Protein AF-A0A023DZY0-F1 (afdb_monomer_lite)

Foldseek 3Di:
DVCCAPPLLCVVVVVVVVCVVVPPCPPPDDDCVVPDPVRLLVLQLVVCVLQVVQDDADLEAEPEWEAAFAAQFPCRLLLHQVLVVSHICQRVLNNNQVSNLDPVSQVVVVVVVRHDDPSHHYWYWYQHPLQRDIGTDDDDDHDPVVVVVVVVVNVVSVVVSLVVLLLQCVLLVPPDPSVCSNVVSSSLSRRNPRPPSDLRLFLAAEEEAEACVVPVVDDPVSNYHYRHHDCVSVLPCVSVVVCCVRVVVSSQVSLVLLQVCQVDVQVANQEAPVQWDQPPVQFTDGHPDDPTYDGHYPSSQASDPPGGRHDNDGYHYHYDHDPPRDPPPPDPDD

Secondary structure (DSSP, 8-state):
-HHHHH-HHHHHHHHHHHHHHHS--------STTS-HHHHHHHHHHHHHHTT-SSS--SEEEEEEEE---SS-TTGGGTSBGGGTTB-THHHHHHHHHHHH-HHHHHHHHHTT----TT-EEEEEEEETTTTEEEEE--S---HHHHHHHHHHHHHHHHHHHHHHHHHHHHTT----GGGHHHHHHHHHH-TT-S-S--TTTT--EEEES-HHHHTT---TT-EEEE---GGG-TTSHHHHHHHHTHHHHHHHHHHHHHHHHH-HHHHS---GGGEEEETTTEEEETTS---B-S--HHHHEEETTEESS-----EEEE---TTS-TT------

pLDDT: mean 88.92, std 11.2, range [31.27, 98.38]

Structure (mmCIF, N/CA/C/O backbone):
data_AF-A0A023DZY0-F1
#
_entry.id   AF-A0A023DZY0-F1
#
loop_
_atom_site.group_PDB
_atom_site.id
_atom_site.type_symbol
_atom_site.label_atom_id
_atom_site.label_alt_id
_atom_site.label_comp_id
_atom_site.label_asym_id
_atom_site.label_entity_id
_atom_site.label_seq_id
_atom_site.pdbx_PDB_ins_code
_atom_site.Cartn_x
_atom_site.Cartn_y
_atom_site.Cartn_z
_atom_site.occupancy
_atom_site.B_iso_or_equiv
_atom_site.auth_seq_id
_atom_site.auth_comp_id
_atom_site.auth_asym_id
_atom_site.auth_atom_id
_atom_site.pdbx_PDB_model_num
ATOM 1 N N . MET A 1 1 ? 19.970 21.810 -13.786 1.00 71.12 1 MET A N 1
ATOM 2 C CA . MET A 1 1 ? 20.096 20.347 -14.004 1.00 71.12 1 MET A CA 1
ATOM 3 C C . MET A 1 1 ? 21.305 19.734 -13.300 1.00 71.12 1 MET A C 1
ATOM 5 O O . MET A 1 1 ? 21.133 18.682 -12.707 1.00 71.12 1 MET A O 1
ATOM 9 N N . LEU A 1 2 ? 22.477 20.386 -13.281 1.00 85.56 2 LEU A N 1
ATOM 10 C CA . LEU A 1 2 ? 23.716 19.836 -12.697 1.00 85.56 2 LEU A CA 1
ATOM 11 C C . LEU A 1 2 ? 23.551 19.252 -11.275 1.00 85.56 2 LEU A C 1
ATOM 13 O O . LEU A 1 2 ? 23.923 18.107 -11.035 1.00 85.56 2 LEU A O 1
ATOM 17 N N . VAL A 1 3 ? 22.901 19.982 -10.358 1.00 87.06 3 VAL A N 1
ATOM 18 C CA . VAL A 1 3 ? 22.662 19.509 -8.977 1.00 87.06 3 VAL A CA 1
ATOM 19 C C . VAL A 1 3 ? 21.741 18.280 -8.929 1.00 87.06 3 VAL A C 1
ATOM 21 O O . VAL A 1 3 ? 22.014 17.361 -8.165 1.00 87.06 3 VAL A O 1
ATOM 24 N N . ARG A 1 4 ? 20.700 18.209 -9.780 1.00 86.69 4 ARG A N 1
ATOM 25 C CA . ARG A 1 4 ? 19.797 17.038 -9.869 1.00 86.69 4 ARG A CA 1
ATOM 26 C C . ARG A 1 4 ? 20.521 15.782 -10.360 1.00 86.69 4 ARG A C 1
ATOM 28 O O . ARG A 1 4 ? 20.110 14.687 -10.007 1.00 86.69 4 ARG A O 1
ATOM 35 N N . THR A 1 5 ? 21.588 15.933 -11.140 1.00 87.81 5 THR A N 1
ATOM 36 C CA . THR A 1 5 ? 22.389 14.806 -11.641 1.00 87.81 5 THR A CA 1
ATOM 37 C C . THR A 1 5 ? 23.461 14.370 -10.640 1.00 87.81 5 THR A C 1
ATOM 39 O O . THR A 1 5 ? 23.618 13.180 -10.382 1.00 87.81 5 THR A O 1
ATOM 42 N N . VAL A 1 6 ? 24.195 15.317 -10.047 1.00 89.38 6 VAL A N 1
ATOM 43 C CA . VAL A 1 6 ? 25.318 15.004 -9.142 1.00 89.38 6 VAL A CA 1
ATOM 44 C C . VAL A 1 6 ? 24.829 14.613 -7.743 1.00 89.38 6 VAL A C 1
ATOM 46 O O . VAL A 1 6 ? 25.370 13.690 -7.135 1.00 89.38 6 VAL A O 1
ATOM 49 N N . SER A 1 7 ? 23.785 15.280 -7.242 1.00 91.62 7 SER A N 1
ATOM 50 C CA . SER A 1 7 ? 23.221 15.054 -5.907 1.00 91.62 7 SER A CA 1
ATOM 51 C C . SER A 1 7 ? 21.681 15.072 -5.937 1.00 91.62 7 SER A C 1
ATOM 53 O O . SER A 1 7 ? 21.050 15.997 -5.415 1.00 91.62 7 SER A O 1
ATOM 55 N N . PRO A 1 8 ? 21.045 14.053 -6.552 1.00 92.12 8 PRO A N 1
ATOM 56 C CA . PRO A 1 8 ? 19.593 14.007 -6.755 1.00 92.12 8 PRO A CA 1
ATOM 57 C C . PRO A 1 8 ? 18.793 14.115 -5.452 1.00 92.12 8 PRO A C 1
ATOM 59 O O . PRO A 1 8 ? 17.843 14.888 -5.370 1.00 92.12 8 PRO A O 1
ATOM 62 N N . VAL A 1 9 ? 19.215 13.404 -4.401 1.00 92.50 9 VAL A N 1
ATOM 63 C CA . VAL A 1 9 ? 18.534 13.419 -3.093 1.00 92.50 9 VAL A CA 1
ATOM 64 C C . VAL A 1 9 ? 18.554 14.814 -2.473 1.00 92.50 9 VAL A C 1
ATOM 66 O O . VAL A 1 9 ? 17.534 15.276 -1.963 1.00 92.50 9 VAL A O 1
ATOM 69 N N . PHE A 1 10 ? 19.702 15.497 -2.522 1.00 93.19 10 PHE A N 1
ATOM 70 C CA . PHE A 1 10 ? 19.811 16.868 -2.029 1.00 93.19 10 PHE A CA 1
ATOM 71 C C . PHE A 1 10 ? 18.928 17.808 -2.847 1.00 93.19 10 PHE A C 1
ATOM 73 O O . PHE A 1 10 ? 18.185 18.588 -2.262 1.00 93.19 10 PHE A O 1
ATOM 80 N N . ALA A 1 11 ? 18.966 17.696 -4.179 1.00 91.94 11 ALA A N 1
ATOM 81 C CA . ALA A 1 11 ? 18.159 18.527 -5.060 1.00 91.94 11 ALA A CA 1
ATOM 82 C C . ALA A 1 11 ? 16.665 18.403 -4.731 1.00 91.94 11 ALA A C 1
ATOM 84 O O . ALA A 1 11 ? 16.020 19.418 -4.492 1.00 91.94 11 ALA A O 1
ATOM 85 N N . VAL A 1 12 ? 16.135 17.177 -4.649 1.00 89.62 12 VAL A N 1
ATOM 86 C CA . VAL A 1 12 ? 14.720 16.928 -4.322 1.00 89.62 12 VAL A CA 1
ATOM 87 C C . VAL A 1 12 ? 14.362 17.494 -2.949 1.00 89.62 12 VAL A C 1
ATOM 89 O O . VAL A 1 12 ? 13.375 18.213 -2.821 1.00 89.62 12 VAL A O 1
ATOM 92 N N . ARG A 1 13 ? 15.183 17.246 -1.919 1.00 90.81 13 ARG A N 1
ATOM 93 C CA . ARG A 1 13 ? 14.940 17.787 -0.570 1.00 90.81 13 ARG A CA 1
ATOM 94 C C . ARG A 1 13 ? 14.950 19.313 -0.541 1.00 90.81 13 ARG A C 1
ATOM 96 O O . ARG A 1 13 ? 14.083 19.911 0.085 1.00 90.81 13 ARG A O 1
ATOM 103 N N . PHE A 1 14 ? 15.911 19.931 -1.219 1.00 91.62 14 PHE A N 1
ATOM 104 C CA . PHE A 1 14 ? 16.042 21.381 -1.290 1.00 91.62 14 PHE A CA 1
ATOM 105 C C . PHE A 1 14 ? 14.866 22.018 -2.038 1.00 91.62 14 PHE A C 1
ATOM 107 O O . PHE A 1 14 ? 14.283 22.982 -1.549 1.00 91.62 14 PHE A O 1
ATOM 114 N N . PHE A 1 15 ? 14.465 2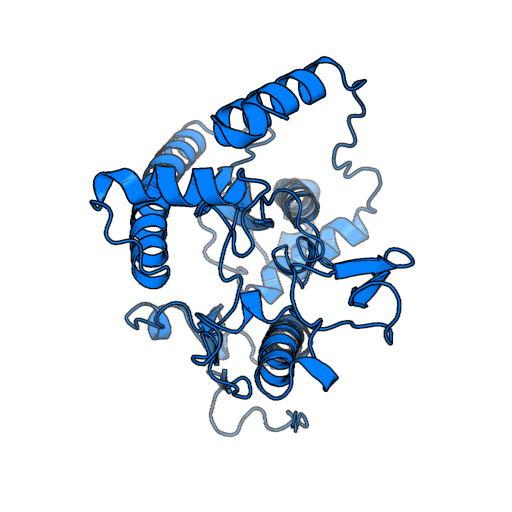1.453 -3.180 1.00 88.12 15 PHE A N 1
ATOM 115 C CA . PHE A 1 15 ? 13.294 21.926 -3.916 1.00 88.12 15 PHE A CA 1
ATOM 116 C C . PHE A 1 15 ? 12.005 21.750 -3.114 1.00 88.12 15 PHE A C 1
ATOM 118 O O . PHE A 1 15 ? 11.226 22.694 -3.051 1.00 88.12 15 PHE A O 1
ATOM 125 N N . ASN A 1 16 ? 11.799 20.609 -2.452 1.00 86.56 16 ASN A N 1
ATOM 126 C CA . ASN A 1 16 ? 10.627 20.400 -1.598 1.00 86.56 16 ASN A CA 1
ATOM 127 C C . ASN A 1 16 ? 10.587 21.402 -0.442 1.00 86.56 16 ASN A C 1
ATOM 129 O O . ASN A 1 16 ? 9.547 22.002 -0.206 1.00 86.56 16 ASN A O 1
ATOM 133 N N . TYR A 1 17 ? 11.725 21.656 0.209 1.00 88.75 17 TYR A N 1
ATOM 134 C CA . TYR A 1 17 ? 11.834 22.684 1.244 1.00 88.75 17 TYR A CA 1
ATOM 135 C C . TYR A 1 17 ? 11.461 24.080 0.720 1.00 88.75 17 TYR A C 1
ATOM 137 O O . TYR A 1 17 ? 10.702 24.805 1.362 1.00 88.75 17 TYR A O 1
ATOM 145 N N . LEU A 1 18 ? 11.970 24.464 -0.456 1.00 90.00 18 LEU A N 1
ATOM 146 C CA . LEU A 1 18 ? 11.629 25.744 -1.078 1.00 90.00 18 LEU A CA 1
ATOM 147 C C . LEU A 1 18 ? 10.148 25.817 -1.450 1.00 90.00 18 LEU A C 1
ATOM 149 O O . LEU A 1 18 ? 9.511 26.829 -1.180 1.00 90.00 18 LEU A O 1
ATOM 153 N N . ILE A 1 19 ? 9.592 24.755 -2.036 1.00 85.31 19 ILE A N 1
ATOM 154 C CA . ILE A 1 19 ? 8.170 24.678 -2.380 1.00 85.31 19 ILE A CA 1
ATOM 155 C C . ILE A 1 19 ? 7.325 24.819 -1.117 1.00 85.31 19 ILE A C 1
ATOM 157 O O . ILE A 1 19 ? 6.418 25.636 -1.110 1.00 85.31 19 ILE A O 1
ATOM 161 N N . GLU A 1 20 ? 7.630 24.099 -0.039 1.00 83.69 20 GLU A N 1
ATOM 162 C CA . GLU A 1 20 ? 6.900 24.212 1.230 1.00 83.69 20 GLU A CA 1
ATOM 163 C C . GLU A 1 20 ? 6.954 25.629 1.820 1.00 83.69 20 GLU A C 1
ATOM 165 O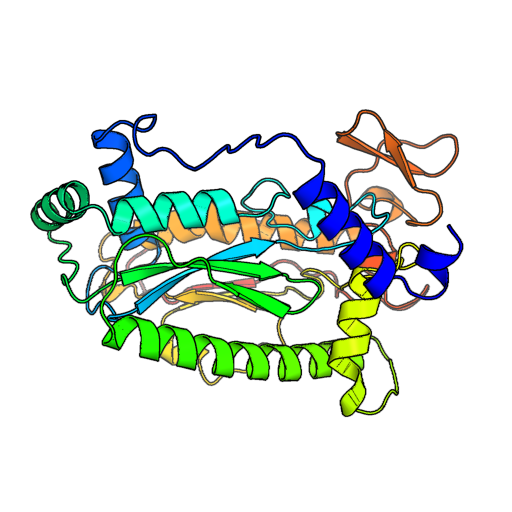 O . GLU A 1 20 ? 5.975 26.077 2.409 1.00 83.69 20 GLU A O 1
ATOM 170 N N . LYS A 1 21 ? 8.064 26.356 1.637 1.00 85.19 21 LYS A N 1
ATOM 171 C CA . LYS A 1 21 ? 8.211 27.740 2.113 1.00 85.19 21 LYS A CA 1
ATOM 172 C C . LYS A 1 21 ? 7.555 28.796 1.225 1.00 85.19 21 LYS A C 1
ATOM 174 O O . LYS A 1 21 ? 7.100 29.810 1.742 1.00 85.19 21 LYS A O 1
ATOM 179 N N . ILE A 1 22 ? 7.589 28.607 -0.093 1.00 88.44 22 ILE A N 1
ATOM 180 C CA . ILE A 1 22 ? 7.145 29.603 -1.081 1.00 88.44 22 ILE A CA 1
ATOM 181 C C . ILE A 1 22 ? 5.676 29.401 -1.443 1.00 88.44 22 ILE A C 1
ATOM 183 O O . ILE A 1 22 ? 4.976 30.371 -1.736 1.00 88.44 22 ILE A O 1
ATOM 187 N N . ARG A 1 23 ? 5.206 28.147 -1.469 1.00 78.69 23 ARG A N 1
ATOM 188 C CA . ARG A 1 23 ? 3.833 27.825 -1.850 1.00 78.69 23 ARG A CA 1
ATOM 189 C C . ARG A 1 23 ? 2.894 28.582 -0.907 1.00 78.69 23 ARG A C 1
ATOM 191 O O . ARG A 1 23 ? 3.038 28.443 0.309 1.00 78.69 23 ARG A O 1
ATOM 198 N N . PRO A 1 24 ? 1.940 29.372 -1.438 1.00 72.69 24 PRO A N 1
ATOM 199 C CA . PRO A 1 24 ? 0.931 29.993 -0.596 1.00 72.69 24 PRO A CA 1
ATOM 200 C C . PRO A 1 24 ? 0.259 28.893 0.217 1.00 72.69 24 PRO A C 1
ATOM 202 O O . PRO A 1 24 ? 0.105 27.776 -0.281 1.00 72.69 24 PRO A O 1
ATOM 205 N N . CYS A 1 25 ? -0.096 29.198 1.463 1.00 58.91 25 CYS A N 1
ATOM 206 C CA . CYS A 1 25 ? -0.664 28.237 2.399 1.00 58.91 25 CYS A CA 1
ATOM 207 C C . CYS A 1 25 ? -2.036 27.757 1.883 1.00 58.91 25 CYS A C 1
ATOM 209 O O . CYS A 1 25 ? -3.085 28.230 2.304 1.00 58.91 25 CYS A O 1
ATOM 211 N N . SER A 1 26 ? -2.049 26.849 0.906 1.00 54.28 26 SER A N 1
ATOM 212 C CA . SER A 1 26 ? -3.241 26.169 0.423 1.00 54.28 26 SER A CA 1
ATOM 213 C C . SER A 1 26 ? -3.458 24.997 1.360 1.00 54.28 26 SER A C 1
ATOM 215 O O . SER A 1 26 ? -3.049 23.867 1.082 1.00 54.28 26 SER A O 1
ATOM 217 N N . VAL A 1 27 ? -4.012 25.295 2.526 1.00 54.56 27 VAL A N 1
ATOM 218 C CA . VAL A 1 27 ? -4.252 24.302 3.562 1.00 54.56 27 VAL A CA 1
ATOM 219 C C . VAL A 1 27 ? -5.581 23.618 3.298 1.00 54.56 27 VAL A C 1
ATOM 221 O O . VAL A 1 27 ? -6.589 23.849 3.955 1.00 54.56 27 VAL A O 1
ATOM 224 N N . LEU A 1 28 ? -5.576 22.774 2.266 1.00 60.03 28 LEU A N 1
ATOM 225 C CA . LEU A 1 28 ? -6.594 21.749 2.103 1.00 60.03 28 LEU A CA 1
ATOM 226 C C . LEU A 1 28 ? -6.349 20.708 3.193 1.00 60.03 28 LEU A C 1
ATOM 228 O O . LEU A 1 28 ? -5.578 19.762 3.023 1.00 60.03 28 LEU A O 1
ATOM 232 N N . PHE A 1 29 ? -6.958 20.938 4.349 1.00 65.69 29 PHE A N 1
ATOM 233 C CA . PHE A 1 29 ? -7.044 19.936 5.393 1.00 65.69 29 PHE A CA 1
ATOM 234 C C . PHE A 1 29 ? -8.303 19.101 5.198 1.00 65.69 29 PHE A C 1
ATOM 236 O O . PHE A 1 29 ? -9.327 19.632 4.762 1.00 65.69 29 PHE A O 1
ATOM 243 N N . PRO A 1 30 ? -8.267 17.814 5.565 1.00 68.12 30 PRO A N 1
ATOM 244 C CA . PRO A 1 30 ? -9.485 17.040 5.675 1.00 68.12 30 PRO A CA 1
ATOM 245 C C . PRO A 1 30 ? -10.421 17.676 6.716 1.00 68.12 30 PRO A C 1
ATOM 247 O O . PRO A 1 30 ? -10.159 17.637 7.926 1.00 68.12 30 PRO A O 1
ATOM 250 N N . SER A 1 31 ? -11.507 18.288 6.243 1.00 80.19 31 SER A N 1
ATOM 251 C CA . SER A 1 31 ? -12.592 18.740 7.107 1.00 80.19 31 SER A CA 1
ATOM 252 C C . SER A 1 31 ? -13.624 17.631 7.239 1.00 80.19 31 SER A C 1
ATOM 254 O O . SER A 1 31 ? -14.015 17.020 6.246 1.00 80.19 31 SER A O 1
ATOM 256 N N . LEU A 1 32 ? -14.050 17.368 8.472 1.00 85.00 32 LEU A N 1
ATOM 257 C CA . LEU A 1 32 ? -15.199 16.497 8.699 1.00 85.00 32 LEU A CA 1
ATOM 258 C C . LEU A 1 32 ? -16.509 17.237 8.430 1.00 85.00 32 LEU A C 1
ATOM 260 O O . LEU A 1 32 ? -17.494 16.591 8.108 1.00 85.00 32 LEU A O 1
ATOM 264 N N . ASP A 1 33 ? -16.513 18.571 8.485 1.00 84.12 33 ASP A N 1
ATOM 265 C CA . ASP A 1 33 ? -17.726 19.386 8.341 1.00 84.12 33 ASP A CA 1
ATOM 266 C C . ASP A 1 33 ? -18.352 19.267 6.945 1.00 84.12 33 ASP A C 1
ATOM 268 O O . ASP A 1 33 ? -19.538 19.527 6.765 1.00 84.12 33 ASP A O 1
ATOM 272 N N . THR A 1 34 ? -17.564 18.858 5.946 1.00 87.50 34 THR A N 1
ATOM 273 C CA . THR A 1 34 ? -18.044 18.612 4.579 1.00 87.50 34 THR A CA 1
ATOM 274 C C . THR A 1 34 ? -18.560 17.188 4.367 1.00 87.50 34 THR A C 1
ATOM 276 O O . THR A 1 34 ? -18.964 16.856 3.256 1.00 87.50 34 THR A O 1
ATOM 279 N N . ILE A 1 35 ? -18.509 16.328 5.388 1.00 92.88 35 ILE A N 1
ATOM 280 C CA . ILE A 1 35 ? -19.003 14.949 5.355 1.00 92.88 35 ILE A CA 1
ATOM 281 C C . ILE A 1 35 ? -20.174 14.866 6.334 1.00 92.88 35 ILE A C 1
ATOM 283 O O . ILE A 1 35 ? -20.013 15.183 7.513 1.00 92.88 35 ILE A O 1
ATOM 287 N N . SER A 1 36 ? -21.347 14.435 5.864 1.00 95.69 36 SER A N 1
ATOM 288 C CA . SER A 1 36 ? -22.524 14.301 6.730 1.00 95.69 36 SER A CA 1
ATOM 289 C C . SER A 1 36 ? -22.236 13.363 7.908 1.00 95.69 36 SER A C 1
ATOM 291 O O . SER A 1 36 ? -21.388 12.471 7.825 1.00 95.69 36 SER A O 1
ATOM 293 N N . PHE A 1 37 ? -22.927 13.554 9.033 1.00 95.88 37 PHE A N 1
ATOM 294 C CA . PHE A 1 37 ? -22.731 12.681 10.191 1.00 95.88 37 PHE A CA 1
ATOM 295 C C . PHE A 1 37 ? -23.111 11.228 9.867 1.00 95.88 37 PHE A C 1
ATOM 297 O O . PHE A 1 37 ? -22.436 10.303 10.322 1.00 95.88 37 PHE A O 1
ATOM 304 N N . GLU A 1 38 ? -24.147 11.029 9.047 1.00 95.94 38 GLU A N 1
ATOM 305 C CA . GLU A 1 38 ? -24.544 9.720 8.536 1.00 95.94 38 GLU A CA 1
ATOM 306 C C . GLU A 1 38 ? -23.412 9.057 7.740 1.00 95.94 38 GLU A C 1
ATOM 308 O O . GLU A 1 38 ? -23.060 7.911 8.026 1.00 95.94 38 GLU A O 1
ATOM 313 N N . ASP A 1 39 ? -22.781 9.785 6.812 1.00 96.56 39 ASP A N 1
ATOM 314 C CA . ASP A 1 39 ? -21.668 9.265 6.011 1.00 96.56 39 ASP A CA 1
ATOM 315 C C . ASP A 1 39 ? -20.442 8.956 6.875 1.00 96.56 39 ASP A C 1
ATOM 317 O O . ASP A 1 39 ? -19.794 7.927 6.689 1.00 96.56 39 ASP A O 1
ATOM 321 N N . GLN A 1 40 ? -20.129 9.805 7.861 1.00 96.94 40 GLN A N 1
ATOM 322 C CA . GLN A 1 40 ? -19.037 9.543 8.804 1.00 96.94 40 GLN A CA 1
ATOM 323 C C . GLN A 1 40 ? -19.257 8.225 9.559 1.00 96.94 40 GLN A C 1
ATOM 325 O O . GLN A 1 40 ? -18.340 7.403 9.649 1.00 96.94 40 GLN A O 1
ATOM 330 N N . CYS A 1 41 ? -20.473 7.996 10.066 1.00 96.44 41 CYS A N 1
ATOM 331 C CA . CYS A 1 41 ? -20.831 6.754 10.751 1.00 96.44 41 CYS A CA 1
ATOM 332 C C . CYS A 1 41 ? -20.758 5.550 9.806 1.00 96.44 41 CYS A C 1
ATOM 334 O O . CYS A 1 41 ? -20.169 4.527 10.161 1.00 96.44 41 CYS A O 1
ATOM 336 N N . TYR A 1 42 ? -21.286 5.693 8.588 1.00 95.06 42 TYR A N 1
ATOM 337 C CA . TYR A 1 42 ? -21.243 4.655 7.564 1.00 95.06 42 TYR A CA 1
ATOM 338 C C . TYR A 1 42 ? -19.804 4.260 7.204 1.00 95.06 42 TYR A C 1
ATOM 340 O O . TYR A 1 42 ? -19.465 3.076 7.228 1.00 95.06 42 TYR A O 1
ATOM 348 N N . TYR A 1 43 ? -18.923 5.230 6.934 1.00 94.94 43 TYR A N 1
ATOM 349 C CA . TYR A 1 43 ? -17.520 4.959 6.611 1.00 94.94 43 TYR A CA 1
ATOM 350 C C . TYR A 1 43 ? -16.783 4.278 7.765 1.00 94.94 43 TYR A C 1
ATOM 352 O O . TYR A 1 43 ? -16.028 3.331 7.529 1.00 94.94 43 TYR A O 1
ATOM 360 N N . ALA A 1 44 ? -17.023 4.720 9.003 1.00 95.81 44 ALA A N 1
ATOM 361 C CA . ALA A 1 44 ? -16.427 4.133 10.199 1.00 95.81 44 ALA A CA 1
ATOM 362 C C . ALA A 1 44 ? -16.859 2.673 10.407 1.00 95.81 44 ALA A C 1
ATOM 364 O O . ALA A 1 44 ? -16.027 1.800 10.660 1.00 95.81 44 ALA A O 1
ATOM 365 N N . GLU A 1 45 ? -18.154 2.391 10.264 1.00 92.56 45 GLU A N 1
ATOM 366 C CA . GLU A 1 45 ? -18.692 1.040 10.404 1.00 92.56 45 GLU A CA 1
ATOM 367 C C . GLU A 1 45 ? -18.201 0.125 9.276 1.00 92.56 45 GLU A C 1
ATOM 369 O O . GLU A 1 45 ? -17.747 -0.995 9.534 1.00 92.56 45 GLU A O 1
ATOM 374 N N . SER A 1 46 ? -18.231 0.620 8.035 1.00 88.69 46 SER A N 1
ATOM 375 C CA . SER A 1 46 ? -17.807 -0.118 6.846 1.00 88.69 46 SER A CA 1
ATOM 376 C C . SER A 1 46 ? -16.348 -0.551 6.950 1.00 88.69 46 SER A C 1
ATOM 378 O O . SER A 1 46 ? -16.048 -1.729 6.741 1.00 88.69 46 SER A O 1
ATOM 380 N N . ILE A 1 47 ? -15.428 0.355 7.313 1.00 90.19 47 ILE A N 1
ATOM 381 C CA . ILE A 1 47 ? -14.007 -0.001 7.402 1.00 90.19 47 ILE A CA 1
ATOM 382 C C . ILE A 1 47 ? -13.750 -1.018 8.515 1.00 90.19 47 ILE A C 1
ATOM 384 O O . ILE A 1 47 ? -13.073 -2.013 8.264 1.00 90.19 47 ILE A O 1
ATOM 388 N N . ILE A 1 48 ? -14.334 -0.828 9.706 1.00 91.38 48 ILE A N 1
ATOM 389 C CA . ILE A 1 48 ? -14.165 -1.733 10.853 1.00 91.38 48 ILE A CA 1
ATOM 390 C C . ILE A 1 48 ? -14.640 -3.147 10.520 1.00 91.38 48 ILE A C 1
ATOM 392 O O . ILE A 1 48 ? -13.949 -4.121 10.836 1.00 91.38 48 ILE A O 1
ATOM 396 N N . LYS A 1 49 ? -15.807 -3.265 9.876 1.00 84.25 49 LYS A N 1
ATOM 397 C CA . LYS A 1 49 ? -16.360 -4.557 9.458 1.00 84.25 49 LYS A CA 1
ATOM 398 C C . LYS A 1 49 ? -15.506 -5.210 8.376 1.00 84.25 49 LYS A C 1
ATOM 400 O O . LYS A 1 49 ? -15.157 -6.378 8.519 1.00 84.25 49 LYS A O 1
ATOM 405 N N . THR A 1 50 ? -15.106 -4.448 7.357 1.00 80.69 50 THR A N 1
ATOM 406 C CA . THR A 1 50 ? -14.314 -4.957 6.223 1.00 80.69 50 THR A CA 1
ATOM 407 C C . THR A 1 50 ? -12.976 -5.541 6.682 1.00 80.69 50 THR A C 1
ATOM 409 O O . THR A 1 50 ? -12.581 -6.614 6.236 1.00 80.69 50 THR A O 1
ATOM 412 N N . ILE A 1 51 ? -12.285 -4.878 7.616 1.00 83.69 51 ILE A N 1
ATOM 413 C CA . ILE A 1 51 ? -10.997 -5.361 8.150 1.00 83.69 51 ILE A CA 1
ATOM 414 C C . ILE A 1 51 ? -11.156 -6.336 9.327 1.00 83.69 51 ILE A C 1
ATOM 416 O O . ILE A 1 51 ? -10.162 -6.742 9.930 1.00 83.69 51 ILE A O 1
ATOM 420 N N . ASN A 1 52 ? -12.397 -6.697 9.669 1.00 80.00 52 ASN A N 1
ATOM 421 C CA . ASN A 1 52 ? -12.753 -7.562 10.789 1.00 80.00 52 ASN A CA 1
ATOM 422 C C . ASN A 1 52 ? -12.153 -7.114 12.142 1.00 80.00 52 ASN A C 1
ATOM 424 O O . ASN A 1 52 ? -11.722 -7.931 12.957 1.00 80.00 52 ASN A O 1
ATOM 428 N N . LEU A 1 53 ? -12.127 -5.801 12.397 1.00 87.50 53 LEU A N 1
ATOM 429 C CA . LEU A 1 53 ? -11.642 -5.203 13.648 1.00 87.50 53 LEU A CA 1
ATOM 430 C C . LEU A 1 53 ? -12.817 -4.837 14.565 1.00 87.50 53 LEU A C 1
ATOM 432 O O . LEU A 1 53 ? -12.883 -3.746 15.107 1.00 87.50 53 LEU A O 1
ATOM 436 N N . SER A 1 54 ? -13.798 -5.725 14.720 1.00 83.12 54 SER A N 1
ATOM 437 C CA . SER A 1 54 ? -14.999 -5.431 15.524 1.00 83.12 54 SER A CA 1
ATOM 438 C C . SER A 1 54 ? -14.791 -5.610 17.035 1.00 83.12 54 SER A C 1
ATOM 440 O O . SER A 1 54 ? -15.605 -5.149 17.836 1.00 83.12 54 SER A O 1
ATOM 442 N N . LYS A 1 55 ? -13.714 -6.296 17.438 1.00 85.06 55 LYS A N 1
ATOM 443 C CA . LYS A 1 55 ? -13.393 -6.656 18.827 1.00 85.06 55 LYS A CA 1
ATOM 444 C C . LYS A 1 55 ? -11.889 -6.552 19.075 1.00 85.06 55 LYS A C 1
ATOM 446 O O . LYS A 1 55 ? -11.100 -6.607 18.138 1.00 85.06 55 LYS A O 1
ATOM 451 N N . ASN A 1 56 ? -11.504 -6.499 20.353 1.00 88.88 56 ASN A N 1
ATOM 452 C CA . ASN A 1 56 ? -10.107 -6.546 20.805 1.00 88.88 56 ASN A CA 1
ATOM 453 C C . ASN A 1 56 ? -9.226 -5.448 20.188 1.00 88.88 56 ASN A C 1
ATOM 455 O O . ASN A 1 56 ? -8.128 -5.719 19.700 1.00 88.88 56 ASN A O 1
ATOM 459 N N . PHE A 1 57 ? -9.713 -4.206 20.202 1.00 94.25 57 PHE A N 1
ATOM 460 C CA . PHE A 1 57 ? -8.944 -3.064 19.721 1.00 94.25 57 PHE A CA 1
ATOM 461 C C . PHE A 1 57 ? -7.617 -2.931 20.476 1.00 94.25 57 PHE A C 1
ATOM 463 O O . PHE A 1 57 ? -7.565 -2.952 21.707 1.00 94.25 57 PHE A O 1
ATOM 470 N N . SER A 1 58 ? -6.538 -2.770 19.712 1.00 95.25 58 SER A N 1
ATOM 471 C CA . SER A 1 58 ? -5.256 -2.305 20.239 1.00 95.25 58 SER A CA 1
ATOM 472 C C . SER A 1 58 ? -5.390 -0.847 20.666 1.00 95.25 58 SER A C 1
ATOM 474 O O . SER A 1 58 ? -6.081 -0.078 20.006 1.00 95.25 58 SER A O 1
ATOM 476 N N . SER A 1 59 ? -4.653 -0.423 21.695 1.00 96.31 59 SER A N 1
ATOM 477 C CA . SER A 1 59 ? -4.620 0.995 22.078 1.00 96.31 59 SER A CA 1
ATOM 478 C C . SER A 1 59 ? -4.100 1.906 20.954 1.00 96.31 59 SER A C 1
ATOM 480 O O . SER A 1 59 ? -4.368 3.098 20.953 1.00 96.31 59 SER A O 1
ATOM 482 N N . LEU A 1 60 ? -3.307 1.369 20.021 1.00 97.69 60 LEU A N 1
ATOM 483 C CA . LEU A 1 60 ? -2.846 2.077 18.829 1.00 97.69 60 LEU A CA 1
ATOM 484 C C . LEU A 1 60 ? -3.232 1.261 17.595 1.00 97.69 60 LEU A C 1
ATOM 486 O O . LEU A 1 60 ? -2.800 0.112 17.458 1.00 97.69 60 LEU A O 1
ATOM 490 N N . VAL A 1 61 ? -4.018 1.864 16.706 1.00 97.06 61 VAL A N 1
ATOM 491 C CA . VAL A 1 61 ? -4.421 1.295 15.414 1.00 97.06 61 VAL A CA 1
ATOM 492 C C . VAL A 1 61 ? -3.900 2.201 14.307 1.00 97.06 61 VAL A C 1
ATOM 494 O O . VAL A 1 61 ? -4.131 3.405 14.334 1.00 97.06 61 VAL A O 1
ATOM 497 N N . VAL A 1 62 ? -3.191 1.638 13.330 1.00 97.38 62 VAL A N 1
ATOM 498 C CA . VAL A 1 62 ? -2.592 2.413 12.235 1.00 97.38 62 VAL A CA 1
ATOM 499 C C . VAL A 1 62 ? -3.368 2.177 10.948 1.00 97.38 62 VAL A C 1
ATOM 501 O O . VAL A 1 62 ? -3.426 1.056 10.449 1.00 97.38 62 VAL A O 1
ATOM 504 N N . LEU A 1 63 ? -3.916 3.249 10.386 1.00 96.50 63 LEU A N 1
ATOM 505 C CA . LEU A 1 63 ? -4.452 3.274 9.032 1.00 96.50 63 LEU A CA 1
ATOM 506 C C . LEU A 1 63 ? -3.319 3.678 8.089 1.00 96.50 63 LEU A C 1
ATOM 508 O O . LEU A 1 63 ? -3.020 4.861 7.922 1.00 96.50 63 LEU A O 1
ATOM 512 N N . CYS A 1 64 ? -2.640 2.679 7.529 1.00 96.62 64 CYS A N 1
ATOM 513 C CA . CYS A 1 64 ? -1.488 2.894 6.663 1.00 96.62 64 CYS A CA 1
ATOM 514 C C . CYS A 1 64 ? -1.921 2.973 5.197 1.00 96.62 64 CYS A C 1
ATOM 516 O O . CYS A 1 64 ? -2.349 1.982 4.607 1.00 96.62 64 CYS A O 1
ATOM 518 N N . ALA A 1 65 ? -1.812 4.160 4.613 1.00 95.81 65 ALA A N 1
ATOM 519 C CA . ALA A 1 65 ? -1.954 4.370 3.184 1.00 95.81 65 ALA A CA 1
ATOM 520 C C . ALA A 1 65 ? -0.674 3.999 2.428 1.00 95.81 65 ALA A C 1
ATOM 522 O O . ALA A 1 65 ? 0.416 3.990 2.995 1.00 95.81 65 ALA A O 1
ATOM 523 N N . HIS A 1 66 ? -0.801 3.795 1.119 1.00 94.06 66 HIS A N 1
ATOM 524 C CA . HIS A 1 66 ? 0.339 3.643 0.220 1.00 94.06 66 HIS A CA 1
ATOM 525 C C . HIS A 1 66 ? 0.533 4.900 -0.628 1.00 94.06 66 HIS A C 1
ATOM 527 O O . HIS A 1 66 ? -0.433 5.517 -1.090 1.00 94.06 66 HIS A O 1
ATOM 533 N N . GLY A 1 67 ? 1.791 5.235 -0.872 1.00 93.81 67 GLY A N 1
ATOM 534 C CA . GLY A 1 67 ? 2.235 6.239 -1.826 1.00 93.81 67 GLY A CA 1
ATOM 535 C C . GLY A 1 67 ? 3.599 5.845 -2.385 1.00 93.81 67 GLY A C 1
ATOM 536 O O . GLY A 1 67 ? 4.203 4.876 -1.942 1.00 93.81 67 GLY A O 1
ATOM 537 N N . SER A 1 68 ? 4.104 6.604 -3.349 1.00 93.38 68 SER A N 1
ATOM 538 C CA . SER A 1 68 ? 5.435 6.388 -3.913 1.00 93.38 68 SER A CA 1
ATOM 539 C C . SER A 1 68 ? 6.116 7.731 -4.153 1.00 93.38 68 SER A C 1
ATOM 541 O O . SER A 1 68 ? 5.480 8.789 -4.160 1.00 93.38 68 SER A O 1
ATOM 543 N N . THR A 1 69 ? 7.433 7.713 -4.320 1.00 92.00 69 THR A N 1
ATOM 544 C CA . THR A 1 69 ? 8.185 8.888 -4.771 1.00 92.00 69 THR A CA 1
ATOM 545 C C . THR A 1 69 ? 9.075 8.481 -5.920 1.00 92.00 69 THR A C 1
ATOM 547 O O . THR A 1 69 ? 9.884 7.566 -5.782 1.00 92.00 69 THR A O 1
ATOM 550 N N . THR A 1 70 ? 8.920 9.163 -7.051 1.00 91.06 70 THR A N 1
ATOM 551 C CA . THR A 1 70 ? 9.765 8.980 -8.229 1.00 91.06 70 THR A CA 1
ATOM 552 C C . THR A 1 70 ? 9.946 10.304 -8.952 1.00 91.06 70 THR A C 1
ATOM 554 O O . THR A 1 70 ? 9.062 11.157 -8.921 1.00 91.06 70 THR A O 1
ATOM 557 N N . GLU A 1 71 ? 11.074 10.451 -9.633 1.00 89.88 71 GLU A N 1
ATOM 558 C CA . GLU A 1 71 ? 11.383 11.607 -10.467 1.00 89.88 71 GLU A CA 1
ATOM 559 C C . GLU A 1 71 ? 11.338 11.212 -11.946 1.00 89.88 71 GLU A C 1
ATOM 561 O O . GLU A 1 71 ? 11.795 10.128 -12.311 1.00 89.88 71 GLU A O 1
ATOM 566 N N . ASN A 1 72 ? 10.818 12.103 -12.801 1.00 84.38 72 ASN A N 1
ATOM 567 C CA . ASN A 1 72 ? 10.798 11.931 -14.261 1.00 84.38 72 ASN A CA 1
ATOM 568 C C . ASN A 1 72 ? 10.261 10.550 -14.696 1.00 84.38 72 ASN A C 1
ATOM 570 O O . ASN A 1 72 ? 10.948 9.730 -15.320 1.00 84.38 72 ASN A O 1
ATOM 574 N N . ASN A 1 73 ? 9.028 10.255 -14.284 1.00 85.62 73 ASN A N 1
ATOM 575 C CA . ASN A 1 73 ? 8.433 8.949 -14.499 1.00 85.62 73 ASN A CA 1
ATOM 576 C C . ASN A 1 73 ? 7.002 9.048 -15.032 1.00 85.62 73 ASN A C 1
ATOM 578 O O . ASN A 1 73 ? 6.064 9.274 -14.274 1.00 85.62 73 ASN A O 1
ATOM 582 N N . SER A 1 74 ? 6.847 8.832 -16.337 1.00 85.00 74 SER A N 1
ATOM 583 C CA . SER A 1 74 ? 5.567 8.784 -17.061 1.00 85.00 74 SER A CA 1
ATOM 584 C C . SER A 1 74 ? 4.565 7.788 -16.471 1.00 85.00 74 SER A C 1
ATOM 586 O O . SER A 1 74 ? 3.365 8.026 -16.539 1.00 85.00 74 SER A O 1
ATOM 588 N N . TYR A 1 75 ? 5.045 6.706 -15.850 1.00 85.00 75 TYR A N 1
ATOM 589 C CA . TYR A 1 75 ? 4.217 5.701 -15.178 1.00 85.00 75 TYR A CA 1
ATOM 590 C C . TYR A 1 75 ? 4.214 5.837 -13.645 1.00 85.00 75 TYR A C 1
ATOM 592 O O . TYR A 1 75 ? 3.834 4.899 -12.951 1.00 85.00 75 TYR A O 1
ATOM 600 N N . GLY A 1 76 ? 4.644 6.972 -13.080 1.00 86.94 76 GLY A N 1
ATOM 601 C CA . GLY A 1 76 ? 4.751 7.150 -11.623 1.00 86.94 76 GLY A CA 1
ATOM 602 C C . GLY A 1 76 ? 3.454 6.843 -10.860 1.00 86.94 76 GLY A C 1
ATOM 603 O O . GLY A 1 76 ? 3.499 6.277 -9.772 1.00 86.94 76 GLY A O 1
ATOM 604 N N . THR A 1 77 ? 2.293 7.112 -11.463 1.00 86.62 77 THR A N 1
ATOM 605 C CA . THR A 1 77 ? 0.965 6.771 -10.917 1.00 86.62 77 THR A CA 1
ATOM 606 C C . THR A 1 77 ? 0.742 5.268 -10.746 1.00 86.62 77 THR A C 1
ATOM 608 O O . THR A 1 77 ? 0.038 4.870 -9.825 1.00 86.62 77 THR A O 1
ATOM 611 N N . ALA A 1 78 ? 1.389 4.418 -11.549 1.00 87.38 78 ALA A N 1
ATOM 612 C CA . ALA A 1 78 ? 1.323 2.962 -11.403 1.00 87.38 78 ALA A CA 1
ATOM 613 C C . ALA A 1 78 ? 2.101 2.439 -10.180 1.00 87.38 78 ALA A C 1
ATOM 615 O O . ALA A 1 78 ? 1.895 1.303 -9.763 1.00 87.38 78 ALA A O 1
ATOM 616 N N . LEU A 1 79 ? 2.996 3.252 -9.606 1.00 88.69 79 LEU A N 1
ATOM 617 C CA . LEU A 1 79 ? 3.701 2.941 -8.356 1.00 88.69 79 LEU A CA 1
ATOM 618 C C . LEU A 1 79 ? 2.953 3.460 -7.122 1.00 88.69 79 LEU A C 1
ATOM 620 O O . LEU A 1 79 ? 3.210 3.024 -6.006 1.00 88.69 79 LEU A O 1
ATOM 624 N N . HIS A 1 80 ? 2.016 4.388 -7.310 1.00 90.44 80 HIS A N 1
ATOM 625 C CA . HIS A 1 80 ? 1.081 4.787 -6.265 1.00 90.44 80 HIS A CA 1
ATOM 626 C C . HIS A 1 80 ? 0.005 3.711 -6.034 1.00 90.44 80 HIS A C 1
ATOM 628 O O . HIS A 1 80 ? 0.014 2.630 -6.622 1.00 90.44 80 HIS A O 1
ATOM 634 N N . CYS A 1 81 ? -0.943 3.991 -5.140 1.00 89.62 81 CYS A N 1
ATOM 635 C CA . CYS A 1 81 ? -1.979 3.031 -4.798 1.00 89.62 81 CYS A CA 1
ATOM 636 C C . CYS A 1 81 ? -2.973 2.851 -5.959 1.00 89.62 81 CYS A C 1
ATOM 638 O O . CYS A 1 81 ? -3.726 3.770 -6.291 1.00 89.62 81 CYS A O 1
ATOM 640 N N . GLY A 1 82 ? -3.034 1.642 -6.528 1.00 85.00 82 GLY A N 1
ATOM 641 C CA . GLY A 1 82 ? -4.015 1.290 -7.562 1.00 85.00 82 GLY A CA 1
ATOM 642 C C . GLY A 1 82 ? -5.465 1.456 -7.091 1.00 85.00 82 GLY A C 1
ATOM 643 O O . GLY A 1 82 ? -6.288 2.006 -7.816 1.00 85.00 82 GLY A O 1
ATOM 644 N N . ALA A 1 83 ? -5.759 1.105 -5.832 1.00 87.12 83 ALA A N 1
ATOM 645 C CA . ALA A 1 83 ? -7.081 1.310 -5.226 1.00 87.12 83 ALA A CA 1
ATOM 646 C C . ALA A 1 83 ? -7.433 2.794 -4.997 1.00 87.12 83 ALA A C 1
ATOM 648 O O . ALA A 1 83 ? -8.592 3.125 -4.770 1.00 87.12 83 ALA A O 1
ATOM 649 N N . CYS A 1 84 ? -6.449 3.696 -5.055 1.00 89.44 84 CYS A N 1
ATOM 650 C CA . CYS A 1 84 ? -6.650 5.142 -4.947 1.00 89.44 84 CYS A CA 1
ATOM 651 C C . CYS A 1 84 ? -6.442 5.838 -6.297 1.00 89.44 84 CYS A C 1
ATOM 653 O O . CYS A 1 84 ? -6.003 6.985 -6.342 1.00 89.44 84 CYS A O 1
ATOM 655 N N . SER A 1 85 ? -6.727 5.142 -7.404 1.00 85.81 85 SER A N 1
ATOM 656 C CA . SER A 1 85 ? -6.618 5.687 -8.764 1.00 85.81 85 SER A CA 1
ATOM 657 C C . SER A 1 85 ? -5.226 6.254 -9.075 1.00 85.81 85 SER A C 1
ATOM 659 O O . SER A 1 85 ? -5.099 7.330 -9.657 1.00 85.81 85 SER A O 1
ATOM 661 N N . GLY A 1 86 ? -4.168 5.578 -8.616 1.00 87.25 86 GLY A N 1
ATOM 662 C CA . GLY A 1 86 ? -2.784 5.990 -8.865 1.00 87.25 86 GLY A CA 1
ATOM 663 C C . GLY A 1 86 ? -2.340 7.240 -8.098 1.00 87.25 86 GLY A C 1
ATOM 664 O O . GLY A 1 86 ? -1.395 7.909 -8.516 1.00 87.25 86 GLY A O 1
ATOM 665 N N . HIS A 1 87 ? -2.999 7.552 -6.978 1.00 90.00 87 HIS A N 1
ATOM 666 C CA . HIS A 1 87 ? -2.619 8.624 -6.054 1.00 90.00 87 HIS A CA 1
ATOM 667 C C . HIS A 1 87 ? -2.175 8.067 -4.695 1.00 90.00 87 HIS A C 1
ATOM 669 O O . HIS A 1 87 ? -2.353 6.884 -4.388 1.00 90.00 87 HIS A O 1
ATOM 675 N N . SER A 1 88 ? -1.580 8.924 -3.860 1.00 92.00 88 SER A N 1
ATOM 676 C CA . SER A 1 88 ? -1.358 8.580 -2.453 1.00 92.00 88 SER A CA 1
ATOM 677 C C . SER A 1 88 ? -2.693 8.412 -1.725 1.00 92.00 88 SER A C 1
ATOM 679 O O . SER A 1 88 ? -3.585 9.253 -1.838 1.00 92.00 88 SER A O 1
ATOM 681 N N . GLY A 1 89 ? -2.808 7.351 -0.927 1.00 93.25 89 GLY A N 1
ATOM 682 C CA . GLY A 1 89 ? -3.979 7.110 -0.084 1.00 93.25 89 GLY A CA 1
ATOM 683 C C . GLY A 1 89 ? -4.015 7.939 1.208 1.00 93.25 89 GLY A C 1
ATOM 684 O O . GLY A 1 89 ? -4.933 7.760 2.008 1.00 93.25 89 GLY A O 1
ATOM 685 N N . ILE A 1 90 ? -3.024 8.808 1.464 1.00 93.94 90 ILE A N 1
ATOM 686 C CA . ILE A 1 90 ? -2.876 9.479 2.768 1.00 93.94 90 ILE A CA 1
ATOM 687 C C . ILE A 1 90 ? -4.082 10.348 3.141 1.00 93.94 90 ILE A C 1
ATOM 689 O O . ILE A 1 90 ? -4.450 10.410 4.312 1.00 93.94 90 ILE A O 1
ATOM 693 N N . GLY A 1 91 ? -4.740 10.977 2.162 1.00 91.94 91 GLY A N 1
ATOM 694 C CA . GLY A 1 91 ? -5.964 11.747 2.404 1.00 91.94 91 GLY A CA 1
ATOM 695 C C . GLY A 1 91 ? -7.053 10.891 3.057 1.00 91.94 91 GLY A C 1
ATOM 696 O O . GLY A 1 91 ? -7.582 11.259 4.104 1.00 91.94 91 GLY A O 1
ATOM 697 N N . ASN A 1 92 ? -7.298 9.702 2.502 1.00 92.19 92 ASN A N 1
ATOM 698 C CA . ASN A 1 92 ? -8.293 8.758 3.014 1.00 92.19 92 ASN A CA 1
ATOM 699 C C . ASN A 1 92 ? -7.922 8.253 4.413 1.00 92.19 92 ASN A C 1
ATOM 701 O O . ASN A 1 92 ? -8.774 8.218 5.297 1.00 92.19 92 ASN A O 1
ATOM 705 N N . ALA A 1 93 ? -6.649 7.911 4.640 1.00 94.81 93 ALA A N 1
ATOM 706 C CA . ALA A 1 93 ? -6.184 7.457 5.950 1.00 94.81 93 ALA A CA 1
ATOM 707 C C . ALA A 1 93 ? -6.367 8.529 7.036 1.00 94.81 93 ALA A C 1
ATOM 709 O O . ALA A 1 93 ? -6.804 8.208 8.140 1.00 94.81 93 ALA A O 1
ATOM 710 N N . LYS A 1 94 ? -6.087 9.801 6.722 1.00 94.69 94 LYS A N 1
ATOM 711 C CA . LYS A 1 94 ? -6.302 10.926 7.644 1.00 94.69 94 LYS A CA 1
ATOM 712 C C . LYS A 1 94 ? -7.777 11.155 7.953 1.00 94.69 94 LYS A C 1
ATOM 714 O O . LYS A 1 94 ? -8.128 11.258 9.124 1.00 94.69 94 LYS A O 1
ATOM 719 N N . VAL A 1 95 ? -8.633 11.193 6.927 1.00 94.38 95 VAL A N 1
ATOM 720 C CA . VAL A 1 95 ? -10.090 11.337 7.105 1.00 94.38 95 VAL A CA 1
ATOM 721 C C . VAL A 1 95 ? -10.623 10.224 8.003 1.00 94.38 95 VAL A C 1
ATOM 723 O O . VAL A 1 95 ? -11.271 10.509 9.005 1.00 94.38 95 VAL A O 1
ATOM 726 N N . LEU A 1 96 ? -10.301 8.966 7.693 1.00 95.31 96 LEU A N 1
ATOM 727 C CA . LEU A 1 96 ? -10.785 7.819 8.460 1.00 95.31 96 LEU A CA 1
ATOM 728 C C . LEU A 1 96 ? -10.248 7.804 9.894 1.00 95.31 96 LEU A C 1
ATOM 730 O O . LEU A 1 96 ? -11.010 7.519 10.812 1.00 95.31 96 LEU A O 1
ATOM 734 N N . ALA A 1 97 ? -8.973 8.143 10.113 1.00 96.12 97 ALA A N 1
ATOM 735 C CA . ALA A 1 97 ? -8.415 8.237 11.462 1.00 96.12 97 ALA A CA 1
ATOM 736 C C . ALA A 1 97 ? -9.137 9.313 12.285 1.00 96.12 97 ALA A C 1
ATOM 738 O O . ALA A 1 97 ? -9.476 9.079 13.443 1.00 96.12 97 ALA A O 1
ATOM 739 N N . LYS A 1 98 ? -9.426 10.467 11.673 1.00 95.50 98 LYS A N 1
ATOM 740 C CA . LYS A 1 98 ? -10.161 11.560 12.314 1.00 95.50 98 LYS A CA 1
ATOM 741 C C . LYS A 1 98 ? -11.599 11.152 12.652 1.00 95.50 98 LYS A C 1
ATOM 743 O O . LYS A 1 98 ? -12.004 11.322 13.794 1.00 95.50 98 LYS A O 1
ATOM 748 N N . ILE A 1 99 ? -12.320 10.532 11.712 1.00 96.19 99 ILE A N 1
ATOM 749 C CA . ILE A 1 99 ? -13.673 9.985 11.931 1.00 96.19 99 ILE A CA 1
ATOM 750 C C . ILE A 1 99 ? -13.678 8.965 13.080 1.00 96.19 99 ILE A C 1
ATOM 752 O O . ILE A 1 99 ? -14.524 9.026 13.965 1.00 96.19 99 ILE A O 1
ATOM 756 N N . LEU A 1 100 ? -12.727 8.028 13.101 1.00 96.12 100 LEU A N 1
ATOM 757 C CA . LEU A 1 100 ? -12.675 6.963 14.111 1.00 96.12 100 LEU A CA 1
ATOM 758 C C . LEU A 1 100 ? -12.224 7.450 15.494 1.00 96.12 100 LEU A C 1
ATOM 760 O O . LEU A 1 100 ? -12.416 6.746 16.487 1.00 96.12 100 LEU A O 1
ATOM 764 N N . ASN A 1 101 ? -11.628 8.637 15.584 1.00 96.06 101 ASN A N 1
ATOM 765 C CA . ASN A 1 101 ? -11.311 9.300 16.847 1.00 96.06 101 ASN A CA 1
ATOM 766 C C . ASN A 1 101 ? -12.423 10.251 17.323 1.00 96.06 101 ASN A C 1
ATOM 768 O O . ASN A 1 101 ? -12.343 10.724 18.452 1.00 96.06 101 ASN A O 1
ATOM 772 N N . GLU A 1 102 ? -13.462 10.493 16.519 1.00 95.25 102 GLU A N 1
ATOM 773 C CA . GLU A 1 102 ? -14.575 11.376 16.873 1.00 95.25 102 GLU A CA 1
ATOM 774 C C . GLU A 1 102 ? -15.540 10.700 17.858 1.00 95.25 102 GLU A C 1
ATOM 776 O O . GLU A 1 102 ? -16.094 9.627 17.592 1.00 95.25 102 GLU A O 1
ATOM 781 N N . GLU A 1 103 ? -15.786 11.346 18.999 1.00 95.12 103 GLU A N 1
ATOM 782 C CA . GLU A 1 103 ? -16.590 10.785 20.089 1.00 95.12 103 GLU A CA 1
ATOM 783 C C . GLU A 1 103 ? -18.027 10.494 19.638 1.00 95.12 103 GLU A C 1
ATOM 785 O O . GLU A 1 103 ? -18.573 9.419 19.898 1.00 95.12 103 GLU A O 1
ATOM 790 N N . ARG A 1 104 ? -18.631 11.415 18.876 1.00 95.81 104 ARG A N 1
ATOM 791 C CA . ARG A 1 104 ? -19.999 11.248 18.361 1.00 95.81 104 ARG A CA 1
ATOM 792 C C . ARG A 1 104 ? -20.135 10.028 17.449 1.00 95.81 104 ARG A C 1
ATOM 794 O O . ARG A 1 104 ? -21.162 9.350 17.499 1.00 95.81 104 ARG A O 1
ATOM 801 N N . VAL A 1 105 ? -19.108 9.733 16.649 1.00 96.75 105 VAL A N 1
ATOM 802 C CA . VAL A 1 105 ? -19.071 8.553 15.772 1.00 96.75 105 VAL A CA 1
ATOM 803 C C . VAL A 1 105 ? -18.900 7.284 16.606 1.00 96.75 105 VAL A C 1
ATOM 805 O O . VAL A 1 105 ? -19.647 6.326 16.418 1.00 96.75 105 VAL A O 1
ATOM 808 N N . ARG A 1 106 ? -18.000 7.279 17.599 1.00 96.94 106 ARG A N 1
ATOM 809 C CA . ARG A 1 106 ? -17.838 6.143 18.531 1.00 96.94 106 ARG A CA 1
ATOM 810 C C . ARG A 1 106 ? -19.134 5.825 19.289 1.00 96.94 106 ARG A C 1
ATOM 812 O O . ARG A 1 106 ? -19.510 4.658 19.403 1.00 96.94 106 ARG A O 1
ATOM 819 N N . ASN A 1 107 ? -19.858 6.855 19.726 1.00 96.19 107 ASN A N 1
ATOM 820 C CA . ASN A 1 107 ? -21.165 6.730 20.377 1.00 96.19 107 ASN A CA 1
ATOM 821 C C . ASN A 1 107 ? -22.257 6.190 19.439 1.00 96.19 107 ASN A C 1
ATOM 823 O O . ASN A 1 107 ? -23.210 5.563 19.900 1.00 96.19 107 ASN A O 1
ATOM 827 N N . HIS A 1 108 ? -22.146 6.417 18.129 1.00 95.94 108 HIS A N 1
ATOM 828 C CA . HIS A 1 108 ? -23.020 5.779 17.148 1.00 95.94 108 HIS A CA 1
ATOM 829 C C . HIS A 1 108 ? -22.660 4.299 16.965 1.00 95.94 108 HIS A C 1
ATOM 831 O O . HIS A 1 108 ? -23.534 3.439 17.053 1.00 95.94 108 HIS A O 1
ATOM 837 N N . LEU A 1 109 ? -21.373 3.990 16.775 1.00 95.44 109 LEU A N 1
ATOM 838 C CA . LEU A 1 109 ? -20.876 2.626 16.558 1.00 95.44 109 LEU A CA 1
ATOM 839 C C . LEU A 1 109 ? -21.223 1.667 17.708 1.00 95.44 109 LEU A C 1
ATOM 841 O O . LEU A 1 109 ? -21.508 0.491 17.465 1.00 95.44 109 LEU A O 1
ATOM 845 N N . SER A 1 110 ? -21.273 2.163 18.948 1.00 94.50 110 SER A N 1
ATOM 846 C CA . SER A 1 110 ? -21.669 1.360 20.111 1.00 94.50 110 SER A CA 1
ATOM 847 C C . SER A 1 110 ? -23.105 0.827 20.002 1.00 94.50 110 SER A C 1
ATOM 849 O O . SER A 1 110 ? -23.371 -0.305 20.412 1.00 94.50 110 SER A O 1
ATOM 851 N N . LYS A 1 111 ? -24.017 1.572 19.355 1.00 92.56 111 LYS A N 1
ATOM 852 C CA . LYS A 1 111 ? -25.392 1.121 19.061 1.00 92.56 111 LYS A CA 1
ATOM 853 C C . LYS A 1 111 ? -25.404 -0.050 18.074 1.00 92.56 111 LYS A C 1
ATOM 855 O O . LYS A 1 111 ? -26.220 -0.958 18.212 1.00 92.56 111 LYS A O 1
ATOM 860 N N . SER A 1 112 ? -24.438 -0.082 17.155 1.00 86.44 112 SER A N 1
ATOM 861 C CA . SER A 1 112 ? -24.175 -1.194 16.228 1.00 86.44 112 SER A CA 1
ATOM 862 C C . SER A 1 112 ? -23.304 -2.305 16.841 1.00 86.44 112 SER A C 1
ATOM 864 O O . SER A 1 112 ? -22.794 -3.162 16.119 1.00 86.44 112 SER A O 1
ATOM 866 N N . LYS A 1 113 ? -23.146 -2.332 18.176 1.00 90.62 113 LYS A N 1
ATOM 867 C CA . LYS A 1 113 ? -22.353 -3.317 18.941 1.00 90.62 113 LYS A CA 1
ATOM 868 C C . LYS A 1 113 ? -20.848 -3.294 18.634 1.00 90.62 113 LYS A C 1
ATOM 870 O O . LYS A 1 113 ? -20.159 -4.285 18.882 1.00 90.62 113 LYS A O 1
ATOM 875 N N . ILE A 1 114 ? -20.331 -2.177 18.122 1.00 93.75 114 ILE A N 1
ATOM 876 C CA . ILE A 1 114 ? -18.899 -1.947 17.907 1.00 93.75 114 ILE A CA 1
ATOM 877 C C . ILE A 1 114 ? -18.406 -1.014 19.013 1.00 93.75 114 ILE A C 1
ATOM 879 O O . ILE A 1 114 ? -18.683 0.183 19.011 1.00 93.75 114 ILE A O 1
ATOM 883 N N . PHE A 1 115 ? -17.669 -1.571 19.972 1.00 95.25 115 PHE A N 1
ATOM 884 C CA . PHE A 1 115 ? -17.164 -0.830 21.128 1.00 95.25 115 PHE A CA 1
ATOM 885 C C . PHE A 1 115 ? -15.676 -0.532 20.954 1.00 95.25 115 PHE A C 1
ATOM 887 O O . PHE A 1 115 ? -14.837 -1.418 21.118 1.00 95.25 115 PHE A O 1
ATOM 894 N N . ILE A 1 116 ? -15.358 0.720 20.625 1.00 96.31 116 ILE A N 1
ATOM 895 C CA . ILE A 1 116 ? -13.984 1.224 20.545 1.00 96.31 116 ILE A CA 1
ATOM 896 C C . ILE A 1 116 ? -13.599 1.783 21.923 1.00 96.31 116 ILE A C 1
ATOM 898 O O . ILE A 1 116 ? -14.212 2.762 22.352 1.00 96.31 116 ILE A O 1
ATOM 902 N N . PRO A 1 117 ? -12.599 1.217 22.622 1.00 95.38 117 PRO A N 1
ATOM 903 C CA . PRO A 1 117 ? -12.143 1.752 23.902 1.00 95.38 117 PRO A CA 1
ATOM 904 C C . PRO A 1 117 ? -11.649 3.199 23.783 1.00 95.38 117 PRO A C 1
ATOM 906 O O . PRO A 1 117 ? -10.960 3.541 22.823 1.00 95.38 117 PRO A O 1
ATOM 909 N N . GLU A 1 118 ? -11.894 4.033 24.795 1.00 92.88 118 GLU A N 1
ATOM 910 C CA . GLU A 1 118 ? -11.341 5.400 24.864 1.00 92.88 118 GLU A CA 1
ATOM 911 C C . GLU A 1 118 ? -9.806 5.414 24.823 1.00 92.88 118 GLU A C 1
ATOM 913 O O . GLU A 1 118 ? -9.191 6.329 24.284 1.00 92.88 118 GLU A O 1
ATOM 918 N N . THR A 1 119 ? -9.177 4.342 25.307 1.00 94.81 119 THR A N 1
ATOM 919 C CA . THR A 1 119 ? -7.725 4.130 25.251 1.00 94.81 119 THR A CA 1
ATOM 920 C C . THR A 1 119 ? -7.203 3.774 23.855 1.00 94.81 119 THR A C 1
ATOM 922 O O . THR A 1 119 ? -5.991 3.640 23.682 1.00 94.81 119 THR A O 1
ATOM 925 N N . THR A 1 120 ? -8.086 3.594 22.867 1.00 97.12 120 THR A N 1
ATOM 926 C CA . THR A 1 120 ? -7.730 3.331 21.468 1.00 97.12 120 THR A CA 1
ATOM 927 C C . THR A 1 120 ? -7.604 4.627 20.686 1.00 97.12 120 THR A C 1
ATOM 929 O O . THR A 1 120 ? -8.548 5.413 20.600 1.00 97.12 120 THR A O 1
ATOM 932 N N . TYR A 1 121 ? -6.452 4.800 20.049 1.00 98.00 121 TYR A N 1
ATOM 933 C CA . TYR A 1 121 ? -6.146 5.907 19.160 1.00 98.00 121 TYR A CA 1
ATOM 934 C C . TYR A 1 121 ? -5.885 5.401 17.737 1.00 98.00 121 TYR A C 1
ATOM 936 O O . TYR A 1 121 ? -5.051 4.512 17.528 1.00 98.00 121 TYR A O 1
ATOM 944 N N . PHE A 1 122 ? -6.588 5.978 16.760 1.00 97.62 122 PHE A N 1
ATOM 945 C CA . PHE A 1 122 ? -6.370 5.713 15.339 1.00 97.62 122 PHE A CA 1
ATOM 946 C C . PHE A 1 122 ? -5.372 6.715 14.765 1.00 97.62 122 PHE A C 1
ATOM 948 O O . PHE A 1 122 ? -5.568 7.925 14.850 1.00 97.62 122 PHE A O 1
ATOM 955 N N . LEU A 1 123 ? -4.305 6.205 14.160 1.00 97.81 123 LEU A N 1
ATOM 956 C CA . LEU A 1 123 ? -3.205 6.976 13.596 1.00 97.81 123 LEU A CA 1
ATOM 957 C C . LEU A 1 123 ? -3.168 6.804 12.079 1.00 97.81 123 LEU A C 1
ATOM 959 O O . LEU A 1 123 ? -3.097 5.680 11.583 1.00 97.81 123 LEU A O 1
ATOM 963 N N . ALA A 1 124 ? -3.136 7.910 11.340 1.00 97.69 124 ALA A N 1
ATOM 964 C CA . ALA A 1 124 ? -2.859 7.869 9.911 1.00 97.69 124 ALA A CA 1
ATOM 965 C C . ALA A 1 124 ? -1.355 7.694 9.651 1.00 97.69 124 ALA A C 1
ATOM 967 O O . ALA A 1 124 ? -0.507 8.307 10.308 1.00 97.69 124 ALA A O 1
ATOM 968 N N . ALA A 1 125 ? -1.023 6.881 8.656 1.00 98.06 125 ALA A N 1
ATOM 969 C CA . ALA A 1 125 ? 0.338 6.693 8.180 1.00 98.06 125 ALA A CA 1
ATOM 970 C C . ALA A 1 125 ? 0.379 6.593 6.653 1.00 98.06 125 ALA A C 1
ATOM 972 O O . ALA A 1 125 ? -0.627 6.300 6.012 1.00 98.06 125 ALA A O 1
ATOM 973 N N . GLU A 1 126 ? 1.551 6.820 6.073 1.00 97.38 126 GLU A N 1
ATOM 974 C CA . GLU A 1 126 ? 1.817 6.620 4.650 1.00 97.38 126 GLU A CA 1
ATOM 975 C C . GLU A 1 126 ? 3.104 5.821 4.477 1.00 97.38 126 GLU A C 1
ATOM 977 O O . GLU A 1 126 ? 4.170 6.265 4.906 1.00 97.38 126 GLU A O 1
ATOM 982 N N . HIS A 1 127 ? 3.006 4.660 3.837 1.00 96.69 127 HIS A N 1
ATOM 983 C CA . HIS A 1 127 ? 4.139 3.874 3.367 1.00 96.69 127 HIS A CA 1
ATOM 984 C C . HIS A 1 127 ? 4.515 4.306 1.952 1.00 96.69 127 HIS A C 1
ATOM 986 O O . HIS A 1 127 ? 3.733 4.167 1.013 1.00 96.69 127 HIS A O 1
ATOM 992 N N . ASN A 1 128 ? 5.733 4.822 1.811 1.00 95.12 128 ASN A N 1
ATOM 993 C CA . ASN A 1 128 ? 6.360 5.096 0.532 1.00 95.12 128 ASN A CA 1
ATOM 994 C C . ASN A 1 128 ? 6.964 3.805 -0.025 1.00 95.12 128 ASN A C 1
ATOM 996 O O . ASN A 1 128 ? 8.020 3.365 0.433 1.00 95.12 128 ASN A O 1
ATOM 1000 N N . THR A 1 129 ? 6.317 3.209 -1.020 1.00 92.00 129 THR A N 1
ATOM 1001 C CA . THR A 1 129 ? 6.714 1.921 -1.603 1.00 92.00 129 THR A CA 1
ATOM 1002 C C . THR A 1 129 ? 8.136 1.964 -2.166 1.00 92.00 129 THR A C 1
ATOM 1004 O O . THR A 1 129 ? 8.929 1.058 -1.893 1.00 92.00 129 THR A O 1
ATOM 1007 N N . THR A 1 130 ? 8.532 3.077 -2.800 1.00 92.31 130 THR A N 1
ATOM 1008 C CA . THR A 1 130 ? 9.861 3.245 -3.408 1.00 92.31 130 THR A CA 1
ATOM 1009 C C . THR A 1 130 ? 11.005 3.259 -2.393 1.00 92.31 130 THR A C 1
ATOM 1011 O O . THR A 1 130 ? 12.119 2.838 -2.718 1.00 92.31 130 THR A O 1
ATOM 1014 N N . THR A 1 131 ? 10.773 3.716 -1.158 1.00 92.75 131 THR A N 1
ATOM 1015 C CA . THR A 1 131 ? 11.836 3.897 -0.142 1.00 92.75 131 THR A CA 1
ATOM 1016 C C . THR A 1 131 ? 11.646 3.082 1.136 1.00 92.75 131 THR A C 1
ATOM 1018 O O . THR A 1 131 ? 12.542 3.078 1.987 1.00 92.75 131 THR A O 1
ATOM 1021 N N . ASP A 1 132 ? 10.495 2.422 1.276 1.00 94.44 132 ASP A N 1
ATOM 1022 C CA . ASP A 1 132 ? 10.001 1.766 2.491 1.00 94.44 132 ASP A CA 1
ATOM 1023 C C . ASP A 1 132 ? 9.911 2.673 3.724 1.00 94.44 132 ASP A C 1
ATOM 1025 O O . ASP A 1 132 ? 9.820 2.204 4.857 1.00 94.44 132 ASP A O 1
ATOM 1029 N N . GLU A 1 133 ? 9.930 3.990 3.530 1.00 95.75 133 GLU A N 1
ATOM 1030 C CA . GLU A 1 133 ? 9.663 4.928 4.609 1.00 95.75 133 GLU A CA 1
ATOM 1031 C C . GLU A 1 133 ? 8.181 4.918 4.963 1.00 95.75 133 GLU A C 1
ATOM 1033 O O . GLU A 1 133 ? 7.333 5.100 4.095 1.00 95.75 133 GLU A O 1
ATOM 1038 N N . VAL A 1 134 ? 7.875 4.747 6.247 1.00 97.94 134 VAL A N 1
ATOM 1039 C CA . VAL A 1 134 ? 6.520 4.919 6.769 1.00 97.94 134 VAL A CA 1
ATOM 1040 C C . VAL A 1 134 ? 6.478 6.201 7.587 1.00 97.94 134 VAL A C 1
ATOM 1042 O O . VAL A 1 134 ? 7.094 6.297 8.652 1.00 97.94 134 VAL A O 1
ATOM 1045 N N . LYS A 1 135 ? 5.766 7.205 7.076 1.00 97.31 135 LYS A N 1
ATOM 1046 C CA . LYS A 1 135 ? 5.569 8.486 7.754 1.00 97.31 135 LYS A CA 1
ATOM 1047 C C . LYS A 1 135 ? 4.282 8.436 8.566 1.00 97.31 135 LYS A C 1
ATOM 1049 O O . LYS A 1 135 ? 3.229 8.092 8.042 1.00 97.31 135 LYS A O 1
ATOM 1054 N N . LEU A 1 136 ? 4.381 8.772 9.849 1.00 98.00 136 LEU A N 1
ATOM 1055 C CA . LEU A 1 136 ? 3.251 8.808 10.777 1.00 98.00 136 LEU A CA 1
ATOM 1056 C C . LEU A 1 136 ? 2.710 10.235 10.893 1.00 98.00 136 LEU A C 1
ATOM 1058 O O . LEU A 1 136 ? 3.496 11.182 10.968 1.00 98.00 136 LEU A O 1
ATOM 1062 N N . TYR A 1 137 ? 1.388 10.373 10.958 1.00 96.06 137 TYR A N 1
ATOM 1063 C CA . TYR A 1 137 ? 0.685 11.653 11.046 1.00 96.06 137 TYR A CA 1
ATOM 1064 C C . TYR A 1 137 ? -0.228 11.670 12.281 1.00 96.06 137 TYR A C 1
ATOM 1066 O O . TYR A 1 137 ? -1.441 11.513 12.140 1.00 96.06 137 TYR A O 1
ATOM 1074 N N . PRO A 1 138 ? 0.339 11.788 13.499 1.00 94.56 138 PRO A N 1
ATOM 1075 C CA . PRO A 1 138 ? -0.472 11.968 14.695 1.00 94.56 138 PRO A CA 1
ATOM 1076 C C . PRO A 1 138 ? -1.172 13.331 14.640 1.00 94.56 138 PRO A C 1
ATOM 1078 O O . PRO A 1 138 ? -0.546 14.345 14.333 1.00 94.56 138 PRO A O 1
ATOM 1081 N N . GLU A 1 139 ? -2.467 13.342 14.931 1.00 89.56 139 GLU A N 1
ATOM 1082 C CA . GLU A 1 139 ? -3.319 14.534 14.969 1.00 89.56 139 GLU A CA 1
ATOM 1083 C C . GLU A 1 139 ? -4.188 14.530 16.238 1.00 89.56 139 GLU A C 1
ATOM 1085 O O . GLU A 1 139 ? -4.533 13.472 16.772 1.00 89.56 139 GLU A O 1
ATOM 1090 N N . GLY A 1 140 ? -4.559 15.718 16.718 1.00 87.00 140 GLY A N 1
ATOM 1091 C CA . GLY A 1 140 ? -5.339 15.873 17.949 1.00 87.00 140 GLY A CA 1
ATOM 1092 C C . GLY A 1 140 ? -4.556 15.529 19.221 1.00 87.00 140 GLY A C 1
ATOM 1093 O O . GLY A 1 140 ? -3.332 15.401 19.212 1.00 87.00 140 GLY A O 1
ATOM 1094 N N . SER A 1 141 ? -5.278 15.413 20.333 1.00 88.44 141 SER A N 1
ATOM 1095 C CA . SER A 1 141 ? -4.711 15.069 21.638 1.00 88.44 141 SER A CA 1
ATOM 1096 C C . SER A 1 141 ? -4.733 13.556 21.862 1.00 88.44 141 SER A C 1
ATOM 1098 O O . SER A 1 141 ? -5.730 12.891 21.595 1.00 88.44 141 SER A O 1
ATOM 1100 N N . TYR A 1 142 ? -3.639 13.015 22.389 1.00 94.75 142 TYR A N 1
ATOM 1101 C CA . TYR A 1 142 ? -3.510 11.618 22.801 1.00 94.75 142 TYR A CA 1
ATOM 1102 C C . TYR A 1 142 ? -2.661 11.537 24.074 1.00 94.75 142 TYR A C 1
ATOM 1104 O O . TYR A 1 142 ? -1.931 12.468 24.411 1.00 94.75 142 TYR A O 1
ATOM 1112 N N . SER A 1 143 ? -2.780 10.438 24.818 1.00 95.69 143 SER A N 1
ATOM 1113 C CA . SER A 1 143 ? -2.088 10.283 26.101 1.00 95.69 143 SER A CA 1
ATOM 1114 C C . SER A 1 143 ? -0.584 10.036 25.934 1.00 95.69 143 SER A C 1
ATOM 1116 O O . SER A 1 143 ? -0.129 9.548 24.897 1.00 95.69 143 SER A O 1
ATOM 1118 N N . ALA A 1 144 ? 0.190 10.276 26.998 1.00 96.50 144 ALA A N 1
ATOM 1119 C CA . ALA A 1 144 ? 1.624 9.971 27.031 1.00 96.50 144 ALA A CA 1
ATOM 1120 C C . ALA A 1 144 ? 1.926 8.488 26.719 1.00 96.50 144 ALA A C 1
ATOM 1122 O O . ALA A 1 144 ? 2.908 8.173 26.052 1.00 96.50 144 ALA A O 1
ATOM 1123 N N . ALA A 1 145 ? 1.037 7.571 27.121 1.00 96.62 145 ALA A N 1
ATOM 1124 C CA . ALA A 1 145 ? 1.161 6.148 26.801 1.00 96.62 145 ALA A CA 1
ATOM 1125 C C . ALA A 1 145 ? 1.033 5.864 25.289 1.00 96.62 145 ALA A C 1
ATOM 1127 O O . ALA A 1 145 ? 1.691 4.966 24.764 1.00 96.62 145 ALA A O 1
ATOM 1128 N N . ILE A 1 146 ? 0.198 6.622 24.567 1.00 97.62 146 ILE A N 1
ATOM 1129 C CA . ILE A 1 146 ? 0.110 6.534 23.102 1.00 97.62 146 ILE A CA 1
ATOM 1130 C C . ILE A 1 146 ? 1.352 7.142 22.453 1.00 97.62 146 ILE A C 1
ATOM 1132 O O . ILE A 1 146 ? 1.878 6.570 21.498 1.00 97.62 146 ILE A O 1
ATOM 1136 N N . GLU A 1 147 ? 1.863 8.249 22.990 1.00 97.69 147 GLU A N 1
ATOM 1137 C CA . GLU A 1 147 ? 3.096 8.866 22.501 1.00 97.69 147 GLU A CA 1
ATOM 1138 C C . GLU A 1 147 ? 4.291 7.903 22.572 1.00 97.69 147 GLU A C 1
ATOM 1140 O O . GLU A 1 147 ? 5.036 7.758 21.598 1.00 97.69 147 GLU A O 1
ATOM 1145 N N . GLU A 1 148 ? 4.436 7.178 23.682 1.00 97.75 148 GLU A N 1
ATOM 1146 C CA . GLU A 1 148 ? 5.466 6.151 23.842 1.00 97.75 148 GLU A CA 1
ATOM 1147 C C . GLU A 1 148 ? 5.336 5.048 22.780 1.00 97.75 148 GLU A C 1
ATOM 1149 O O . GLU A 1 148 ? 6.318 4.703 22.115 1.00 97.75 148 GLU A O 1
ATOM 1154 N N . LYS A 1 149 ? 4.114 4.554 22.534 1.00 98.00 149 LYS A N 1
ATOM 1155 C CA . LYS A 1 149 ? 3.847 3.545 21.494 1.00 98.00 149 LYS A CA 1
ATOM 1156 C C . LYS A 1 149 ? 4.156 4.054 20.091 1.00 98.00 149 LYS A C 1
ATOM 1158 O O . LYS A 1 149 ? 4.732 3.317 19.295 1.00 98.00 149 LYS A O 1
ATOM 1163 N N . ILE A 1 150 ? 3.829 5.310 19.786 1.00 98.31 150 ILE A N 1
ATOM 1164 C CA . ILE A 1 150 ? 4.182 5.947 18.510 1.00 98.31 150 ILE A CA 1
ATOM 1165 C C . ILE A 1 150 ? 5.705 6.028 18.363 1.00 98.31 150 ILE A C 1
ATOM 1167 O O . ILE A 1 150 ? 6.241 5.741 17.291 1.00 98.31 150 ILE A O 1
ATOM 1171 N N . ASN A 1 151 ? 6.421 6.398 19.423 1.00 98.06 151 ASN A N 1
ATOM 1172 C CA . ASN A 1 151 ? 7.878 6.483 19.401 1.00 98.06 151 ASN A CA 1
ATOM 1173 C C . ASN A 1 151 ? 8.540 5.110 19.243 1.00 98.06 151 ASN A C 1
ATOM 1175 O O . ASN A 1 151 ? 9.525 5.005 18.509 1.00 98.06 151 ASN A O 1
ATOM 1179 N N . GLN A 1 152 ? 7.986 4.061 19.855 1.00 98.31 152 GLN A N 1
ATOM 1180 C CA . GLN A 1 152 ? 8.440 2.691 19.632 1.00 98.31 152 GLN A CA 1
ATOM 1181 C C . GLN A 1 152 ? 8.172 2.244 18.190 1.00 98.31 152 GLN A C 1
ATOM 1183 O O . GLN A 1 152 ? 9.101 1.832 17.499 1.00 98.31 152 GLN A O 1
ATOM 1188 N N . LEU A 1 153 ? 6.954 2.459 17.682 1.00 98.38 153 LEU A N 1
ATOM 1189 C CA . LEU A 1 153 ? 6.592 2.146 16.300 1.00 98.38 153 LEU A CA 1
ATOM 1190 C C . LEU A 1 153 ? 7.522 2.842 15.290 1.00 98.38 153 LEU A C 1
ATOM 1192 O O . LEU A 1 153 ? 7.953 2.225 14.320 1.00 98.38 153 LEU A O 1
ATOM 1196 N N . LYS A 1 154 ? 7.904 4.106 15.521 1.00 98.38 154 LYS A N 1
ATOM 1197 C CA . LYS A 1 154 ? 8.890 4.811 14.677 1.00 98.38 154 LYS A CA 1
ATOM 1198 C C . LYS A 1 154 ? 10.250 4.108 14.643 1.00 98.38 154 LYS A C 1
ATOM 1200 O O . LYS A 1 154 ? 10.912 4.154 13.607 1.00 98.38 154 LYS A O 1
ATOM 1205 N N . LYS A 1 155 ? 10.706 3.517 15.753 1.00 98.31 155 LYS A N 1
ATOM 1206 C CA . LYS A 1 155 ? 11.968 2.758 15.799 1.00 98.31 155 LYS A CA 1
ATOM 1207 C C . LYS A 1 155 ? 11.831 1.454 15.014 1.00 98.31 155 LYS A C 1
ATOM 1209 O O . LYS A 1 155 ? 12.671 1.185 14.159 1.00 98.31 155 LYS A O 1
ATOM 1214 N N . ASP A 1 156 ? 10.740 0.726 15.227 1.00 98.31 156 ASP A N 1
ATOM 1215 C CA . ASP A 1 156 ? 10.482 -0.555 14.560 1.00 98.31 156 ASP A CA 1
ATOM 1216 C C . ASP A 1 156 ? 10.356 -0.379 13.037 1.00 98.31 156 ASP A C 1
ATOM 1218 O O . ASP A 1 156 ? 10.954 -1.123 12.262 1.00 98.31 156 ASP A O 1
ATOM 1222 N N . LEU A 1 157 ? 9.661 0.673 12.590 1.00 98.25 157 LEU A N 1
ATOM 1223 C CA . LEU A 1 157 ? 9.521 1.010 11.170 1.00 98.25 157 LEU A CA 1
ATOM 1224 C C . LEU A 1 157 ? 10.853 1.407 10.518 1.00 98.25 157 LEU A C 1
ATOM 1226 O O . LEU A 1 157 ? 11.075 1.103 9.346 1.00 98.25 157 LEU A O 1
ATOM 1230 N N . LYS A 1 158 ? 11.765 2.060 11.253 1.00 96.75 158 LYS A N 1
ATOM 1231 C CA . LYS A 1 158 ? 13.118 2.356 10.747 1.00 96.75 158 LYS A CA 1
ATOM 1232 C C . LYS A 1 158 ? 13.917 1.078 10.509 1.00 96.75 158 LYS A C 1
ATOM 1234 O O . LYS A 1 158 ? 14.605 0.986 9.493 1.00 96.75 158 LYS A O 1
ATOM 1239 N N . GLU A 1 159 ? 13.804 0.100 11.404 1.00 96.75 159 GLU A N 1
ATOM 1240 C CA . GLU A 1 159 ? 14.471 -1.191 11.228 1.00 96.75 159 GLU A CA 1
ATOM 1241 C C . GLU A 1 159 ? 13.842 -1.990 10.078 1.00 96.75 159 GLU A C 1
ATOM 1243 O O . GLU A 1 159 ? 14.553 -2.465 9.193 1.00 96.75 159 GLU A O 1
ATOM 1248 N N . ALA A 1 160 ? 12.508 -2.032 9.996 1.00 96.12 160 ALA A N 1
ATOM 1249 C CA . ALA A 1 160 ? 11.798 -2.662 8.881 1.00 96.12 160 ALA A CA 1
ATOM 1250 C C . ALA A 1 160 ? 12.206 -2.061 7.522 1.00 96.12 160 ALA A C 1
ATOM 1252 O O . ALA A 1 160 ? 12.496 -2.794 6.573 1.00 96.12 160 ALA A O 1
ATOM 1253 N N . ARG A 1 161 ? 12.324 -0.728 7.434 1.00 95.62 161 ARG A N 1
ATOM 1254 C CA . ARG A 1 161 ? 12.817 -0.027 6.237 1.00 95.62 161 ARG A CA 1
ATOM 1255 C C . ARG A 1 161 ? 14.228 -0.461 5.847 1.00 95.62 161 ARG A C 1
ATOM 1257 O O . ARG A 1 161 ? 14.505 -0.639 4.658 1.00 95.62 161 ARG A O 1
ATOM 1264 N N . LYS A 1 162 ? 15.130 -0.615 6.822 1.00 93.94 162 LYS A N 1
ATOM 1265 C CA . LYS A 1 162 ? 16.509 -1.069 6.589 1.00 93.94 162 LYS A CA 1
ATOM 1266 C C . LYS A 1 162 ? 16.519 -2.483 6.007 1.00 93.94 162 LYS A C 1
ATOM 1268 O O . LYS A 1 162 ? 17.143 -2.697 4.968 1.00 93.94 162 LYS A O 1
ATOM 1273 N N . ILE A 1 163 ? 15.775 -3.410 6.611 1.00 92.69 163 ILE A N 1
ATOM 1274 C CA . ILE A 1 163 ? 15.654 -4.802 6.148 1.00 92.69 163 ILE A CA 1
ATOM 1275 C C . ILE A 1 163 ? 15.080 -4.854 4.722 1.00 92.69 163 ILE A C 1
ATOM 1277 O O . ILE A 1 163 ? 15.649 -5.498 3.836 1.00 92.69 163 ILE A O 1
ATOM 1281 N N . ASN A 1 164 ? 13.999 -4.116 4.457 1.00 92.19 164 ASN A N 1
ATOM 1282 C CA . ASN A 1 164 ? 13.382 -4.077 3.131 1.00 92.19 164 ASN A CA 1
ATOM 1283 C C . ASN A 1 164 ? 14.308 -3.455 2.074 1.00 92.19 164 ASN A C 1
ATOM 1285 O O . ASN A 1 164 ? 14.441 -4.001 0.975 1.00 92.19 164 ASN A O 1
ATOM 1289 N N . SER A 1 165 ? 15.030 -2.383 2.418 1.00 91.31 165 SER A N 1
ATOM 1290 C CA . SER A 1 165 ? 16.017 -1.760 1.526 1.00 91.31 165 SER A CA 1
ATOM 1291 C C . SER A 1 165 ? 17.159 -2.717 1.175 1.00 91.31 165 SER A C 1
ATOM 1293 O O . SER A 1 165 ? 17.608 -2.744 0.025 1.00 91.31 165 SER A O 1
ATOM 1295 N N . GLN A 1 166 ? 17.611 -3.536 2.131 1.00 90.12 166 GLN A N 1
ATOM 1296 C CA . GLN A 1 166 ? 18.617 -4.572 1.890 1.00 90.12 166 GLN A CA 1
ATOM 1297 C C . GLN A 1 166 ? 18.094 -5.639 0.924 1.00 90.12 166 GLN A C 1
ATOM 1299 O O . GLN A 1 166 ? 18.775 -5.953 -0.054 1.00 90.12 166 GLN A O 1
ATOM 1304 N N . ARG A 1 167 ? 16.874 -6.151 1.148 1.00 88.75 167 ARG A N 1
ATOM 1305 C CA . ARG A 1 167 ? 16.230 -7.133 0.258 1.00 88.75 167 ARG A CA 1
ATOM 1306 C C . ARG A 1 167 ? 16.106 -6.590 -1.166 1.00 88.75 167 ARG A C 1
ATOM 1308 O O . ARG A 1 167 ? 16.591 -7.217 -2.106 1.00 88.75 167 ARG A O 1
ATOM 1315 N N . ARG A 1 168 ? 15.552 -5.384 -1.321 1.00 88.31 168 ARG A N 1
ATOM 1316 C CA . ARG A 1 168 ? 15.378 -4.721 -2.623 1.00 88.31 168 ARG A CA 1
ATOM 1317 C C . ARG A 1 168 ? 16.704 -4.471 -3.341 1.00 88.31 168 ARG A C 1
ATOM 1319 O O . ARG A 1 168 ? 16.802 -4.711 -4.542 1.00 88.31 168 ARG A O 1
ATOM 1326 N N . SER A 1 169 ? 17.738 -4.027 -2.623 1.00 87.50 169 SER A N 1
ATOM 1327 C CA . SER A 1 169 ? 19.063 -3.789 -3.217 1.00 87.50 169 SER A CA 1
ATOM 1328 C C . SER A 1 169 ? 19.672 -5.070 -3.802 1.00 87.50 169 SER A C 1
ATOM 1330 O O . SER A 1 169 ? 20.253 -5.022 -4.888 1.00 87.50 169 SER A O 1
ATOM 1332 N N . ARG A 1 170 ? 19.484 -6.220 -3.132 1.00 85.62 170 ARG A N 1
ATOM 1333 C CA . ARG A 1 170 ? 19.926 -7.533 -3.635 1.00 85.62 170 ARG A CA 1
ATOM 1334 C C . ARG A 1 170 ? 19.175 -7.932 -4.905 1.00 85.62 170 ARG A C 1
ATOM 1336 O O . ARG A 1 170 ? 19.798 -8.328 -5.884 1.00 85.62 170 ARG A O 1
ATOM 1343 N N . GLU A 1 171 ? 17.851 -7.781 -4.922 1.00 82.88 171 GLU A N 1
ATOM 1344 C CA . GLU A 1 171 ? 17.032 -8.113 -6.098 1.00 82.88 171 GLU A CA 1
ATOM 1345 C C . GLU A 1 171 ? 17.317 -7.215 -7.309 1.00 82.88 171 GLU A C 1
ATOM 1347 O O . GLU A 1 171 ? 17.164 -7.640 -8.453 1.00 82.88 171 GLU A O 1
ATOM 1352 N N . MET A 1 172 ? 17.752 -5.977 -7.069 1.00 81.75 172 MET A N 1
ATOM 1353 C CA . MET A 1 172 ? 18.195 -5.043 -8.106 1.00 81.75 172 MET A CA 1
ATOM 1354 C C . MET A 1 172 ? 19.651 -5.253 -8.550 1.00 81.75 172 MET A C 1
ATOM 1356 O O . MET A 1 172 ? 20.187 -4.402 -9.260 1.00 81.75 172 MET A O 1
ATOM 1360 N N . LEU A 1 173 ? 20.274 -6.374 -8.157 1.00 69.44 173 LEU A N 1
ATOM 1361 C CA . LEU A 1 173 ? 21.619 -6.809 -8.559 1.00 69.44 173 LEU A CA 1
ATOM 1362 C C . LEU A 1 173 ? 22.719 -5.780 -8.274 1.00 69.44 173 LEU A C 1
ATOM 1364 O O . LEU A 1 173 ? 23.720 -5.691 -8.984 1.00 69.44 173 LEU A O 1
ATOM 1368 N N . VAL A 1 174 ? 22.553 -4.996 -7.209 1.00 64.56 174 VAL A N 1
ATOM 1369 C CA . VAL A 1 174 ? 23.584 -4.062 -6.769 1.00 64.56 174 VAL A CA 1
ATOM 1370 C C . VAL A 1 174 ? 24.445 -4.743 -5.714 1.00 64.56 174 VAL A C 1
ATOM 1372 O O . VAL A 1 174 ? 24.077 -4.803 -4.545 1.00 64.56 174 VAL A O 1
ATOM 1375 N N . ASN A 1 175 ? 25.625 -5.215 -6.133 1.00 51.81 175 ASN A N 1
ATOM 1376 C CA . ASN A 1 175 ? 26.717 -5.683 -5.265 1.00 51.81 175 ASN A CA 1
ATOM 1377 C C . ASN A 1 175 ? 27.365 -4.509 -4.503 1.00 51.81 175 ASN A C 1
ATOM 1379 O O . ASN A 1 175 ? 28.559 -4.244 -4.615 1.00 51.81 175 ASN A O 1
ATOM 1383 N N . LYS A 1 176 ? 26.571 -3.745 -3.751 1.00 55.75 176 LYS A N 1
ATOM 1384 C CA . LYS A 1 176 ? 27.087 -2.770 -2.783 1.00 55.75 176 LYS A CA 1
ATOM 1385 C C . LYS A 1 176 ? 26.986 -3.370 -1.387 1.00 55.75 176 LYS A C 1
ATOM 1387 O O . LYS A 1 176 ? 26.099 -4.182 -1.126 1.00 55.75 176 LYS A O 1
ATOM 1392 N N . SER A 1 177 ? 27.905 -2.982 -0.502 1.00 59.91 177 SER A N 1
ATOM 1393 C CA . SER A 1 177 ? 27.866 -3.395 0.903 1.00 59.91 177 SER A CA 1
ATOM 1394 C C . SER A 1 177 ? 26.471 -3.153 1.495 1.00 59.91 177 SER A C 1
ATOM 1396 O O . SER A 1 177 ? 25.797 -2.176 1.148 1.00 59.91 177 SER A O 1
ATOM 1398 N N . GLN A 1 178 ? 26.029 -4.049 2.384 1.00 62.53 178 GLN A N 1
ATOM 1399 C CA . GLN A 1 178 ? 24.700 -3.985 3.012 1.00 62.53 178 GLN A CA 1
ATOM 1400 C C . GLN A 1 178 ? 24.424 -2.618 3.667 1.00 62.53 178 GLN A C 1
ATOM 1402 O O . GLN A 1 178 ? 23.275 -2.161 3.684 1.00 62.53 178 GLN A O 1
ATOM 1407 N N . ASP A 1 179 ? 25.485 -1.941 4.111 1.00 64.88 179 ASP A N 1
ATOM 1408 C CA . ASP A 1 179 ? 25.465 -0.645 4.792 1.00 64.88 179 ASP A CA 1
ATOM 1409 C C . ASP A 1 179 ? 24.964 0.519 3.925 1.00 64.88 179 ASP A C 1
ATOM 1411 O O . ASP A 1 179 ? 24.491 1.516 4.463 1.00 64.88 179 ASP A O 1
ATOM 1415 N N . LYS A 1 180 ? 25.001 0.405 2.589 1.00 84.12 180 LYS A N 1
ATOM 1416 C CA . LYS A 1 180 ? 24.557 1.478 1.672 1.00 84.12 180 LYS A CA 1
ATOM 1417 C C . LYS A 1 180 ? 23.195 1.235 1.021 1.00 84.12 180 LYS A C 1
ATOM 1419 O O . LYS A 1 180 ? 22.778 2.012 0.165 1.00 84.12 180 LYS A O 1
ATOM 1424 N N . SER A 1 181 ? 22.486 0.179 1.413 1.00 88.06 181 SER A N 1
ATOM 1425 C CA . SER A 1 181 ? 21.189 -0.192 0.823 1.00 88.06 181 SER A CA 1
ATOM 1426 C C . SER A 1 181 ? 20.124 0.909 0.945 1.00 88.06 181 SER A C 1
ATOM 1428 O O . SER A 1 181 ? 19.448 1.216 -0.033 1.00 88.06 181 SER A O 1
ATOM 1430 N N . LEU A 1 182 ? 20.020 1.558 2.108 1.00 90.69 182 LEU A N 1
ATOM 1431 C CA . LEU A 1 182 ? 19.085 2.665 2.352 1.00 90.69 182 LEU A CA 1
ATOM 1432 C C . LEU A 1 182 ? 19.399 3.898 1.488 1.00 90.69 182 LEU A C 1
ATOM 1434 O O . LEU A 1 182 ? 18.505 4.519 0.910 1.00 90.69 182 LEU A O 1
ATOM 1438 N N . GLU A 1 183 ? 20.679 4.268 1.409 1.00 90.06 183 GLU A N 1
ATOM 1439 C CA . GLU A 1 183 ? 21.142 5.376 0.568 1.00 90.06 183 GLU A CA 1
ATOM 1440 C C . GLU A 1 183 ? 20.856 5.069 -0.905 1.00 90.06 183 GLU A C 1
ATOM 1442 O O . GLU A 1 183 ? 20.391 5.934 -1.643 1.00 90.06 183 GLU A O 1
ATOM 1447 N N . TYR A 1 184 ? 21.076 3.819 -1.318 1.00 89.31 184 TYR A N 1
ATOM 1448 C CA . TYR A 1 184 ? 20.824 3.360 -2.674 1.00 89.31 184 TYR A CA 1
ATOM 1449 C C . TYR A 1 184 ? 19.345 3.467 -3.066 1.00 89.31 184 TYR A C 1
ATOM 1451 O O . TYR A 1 184 ? 19.047 4.097 -4.082 1.00 89.31 184 TYR A O 1
ATOM 1459 N N . THR A 1 185 ? 18.421 2.910 -2.273 1.00 90.31 185 THR A N 1
ATOM 1460 C CA . THR A 1 185 ? 16.975 2.975 -2.561 1.00 90.31 185 THR A CA 1
ATOM 1461 C C . THR A 1 185 ? 16.465 4.416 -2.550 1.00 90.31 185 THR A C 1
ATOM 1463 O O . THR A 1 185 ? 15.762 4.829 -3.470 1.00 90.31 185 THR A O 1
ATOM 1466 N N . THR A 1 186 ? 16.913 5.224 -1.584 1.00 92.25 186 THR A N 1
ATOM 1467 C CA . THR A 1 186 ? 16.572 6.656 -1.492 1.00 92.25 186 THR A CA 1
ATOM 1468 C C . THR A 1 186 ? 17.126 7.465 -2.667 1.00 92.25 186 THR A C 1
ATOM 1470 O O . THR A 1 186 ? 16.465 8.360 -3.190 1.00 92.25 186 THR A O 1
ATOM 1473 N N . ARG A 1 187 ? 18.350 7.173 -3.119 1.00 91.88 187 ARG A N 1
ATOM 1474 C CA . ARG A 1 187 ? 18.915 7.819 -4.307 1.00 91.88 187 ARG A CA 1
ATOM 1475 C C . ARG A 1 187 ? 18.118 7.448 -5.548 1.00 91.88 187 ARG A C 1
ATOM 1477 O O . ARG A 1 187 ? 17.848 8.327 -6.357 1.00 91.88 187 ARG A O 1
ATOM 1484 N N . LYS A 1 188 ? 17.718 6.182 -5.681 1.00 91.38 188 LYS A N 1
ATOM 1485 C CA . LYS A 1 188 ? 16.950 5.700 -6.830 1.00 91.38 188 LYS A CA 1
ATOM 1486 C C . LYS A 1 188 ? 15.588 6.380 -6.971 1.00 91.38 188 LYS A C 1
ATOM 1488 O O . LYS A 1 188 ? 15.189 6.679 -8.090 1.00 91.38 188 LYS A O 1
ATOM 1493 N N . SER A 1 189 ? 14.909 6.667 -5.859 1.00 92.00 189 SER A N 1
ATOM 1494 C CA . SER A 1 189 ? 13.629 7.388 -5.879 1.00 92.00 189 SER A CA 1
ATOM 1495 C C . SER A 1 189 ? 13.762 8.856 -6.304 1.00 92.00 189 SER A C 1
ATOM 1497 O O . SER A 1 189 ? 12.802 9.428 -6.806 1.00 92.00 189 SER A O 1
ATOM 1499 N N . ALA A 1 190 ? 14.931 9.472 -6.096 1.00 93.12 190 ALA A N 1
ATOM 1500 C CA . ALA A 1 190 ? 15.186 10.893 -6.366 1.00 93.12 190 ALA A CA 1
ATOM 1501 C C . ALA A 1 190 ? 15.970 11.155 -7.667 1.00 93.12 190 ALA A C 1
ATOM 1503 O O . ALA A 1 190 ? 16.126 12.301 -8.088 1.00 93.12 190 ALA A O 1
ATOM 1504 N N . ASP A 1 191 ? 16.542 10.119 -8.273 1.00 91.44 191 ASP A N 1
ATOM 1505 C CA . ASP A 1 191 ? 17.372 10.244 -9.464 1.00 91.44 191 ASP A CA 1
ATOM 1506 C C . ASP A 1 191 ? 16.501 10.211 -10.726 1.00 91.44 191 ASP A C 1
ATOM 1508 O O . ASP A 1 191 ? 15.926 9.189 -11.097 1.00 91.44 191 ASP A O 1
ATOM 1512 N N . TRP A 1 192 ? 16.420 11.363 -11.388 1.00 88.50 192 TRP A N 1
ATOM 1513 C CA . TRP A 1 192 ? 15.591 11.601 -12.570 1.00 88.50 192 TRP A CA 1
ATOM 1514 C C . TRP A 1 192 ? 15.983 10.752 -13.792 1.00 88.50 192 TRP A C 1
ATOM 1516 O O . TRP A 1 192 ? 15.183 10.609 -14.719 1.00 88.50 192 TRP A O 1
ATOM 1526 N N . ALA A 1 193 ? 17.197 10.193 -13.813 1.00 88.06 193 ALA A N 1
ATOM 1527 C CA . ALA A 1 193 ? 17.652 9.294 -14.870 1.00 88.06 193 ALA A CA 1
ATOM 1528 C C . ALA A 1 193 ? 17.236 7.832 -14.622 1.00 88.06 193 ALA A C 1
ATOM 1530 O O . ALA A 1 193 ? 17.452 6.966 -15.474 1.00 88.06 193 ALA A O 1
ATOM 1531 N N . GLN A 1 194 ? 16.645 7.515 -13.464 1.00 87.81 194 GLN A N 1
ATOM 1532 C CA . GLN A 1 194 ? 16.283 6.141 -13.136 1.00 87.81 194 GLN A CA 1
ATOM 1533 C C . GLN A 1 194 ? 15.087 5.676 -13.956 1.00 87.81 194 GLN A C 1
ATOM 1535 O O . GLN A 1 194 ? 13.950 6.135 -13.825 1.00 87.81 194 GLN A O 1
ATOM 1540 N N . VAL A 1 195 ? 15.336 4.661 -14.778 1.00 85.38 195 VAL A N 1
ATOM 1541 C CA . VAL A 1 195 ? 14.276 3.958 -15.504 1.00 85.38 195 VAL A CA 1
ATOM 1542 C C . VAL A 1 195 ? 13.510 2.977 -14.615 1.00 85.38 195 VAL A C 1
ATOM 1544 O O . VAL A 1 195 ? 12.399 2.596 -14.968 1.00 85.38 195 VAL A O 1
ATOM 1547 N N . ARG A 1 196 ? 14.090 2.608 -13.461 1.00 86.75 196 ARG A N 1
ATOM 1548 C CA . ARG A 1 196 ? 13.557 1.658 -12.468 1.00 86.75 196 ARG A CA 1
ATOM 1549 C C . ARG A 1 196 ? 13.807 2.164 -11.037 1.00 86.75 196 ARG A C 1
ATOM 1551 O O . ARG A 1 196 ? 14.753 1.695 -10.392 1.00 86.75 196 ARG A O 1
ATOM 1558 N N . PRO A 1 197 ? 13.025 3.142 -10.551 1.00 86.88 197 PRO A N 1
ATOM 1559 C CA . PRO A 1 197 ? 13.139 3.620 -9.173 1.00 86.88 197 PRO A CA 1
ATOM 1560 C C . PRO A 1 197 ? 12.776 2.516 -8.162 1.00 86.88 197 PRO A C 1
ATOM 1562 O O . PRO A 1 197 ? 13.465 2.353 -7.158 1.00 86.88 197 PRO A O 1
ATOM 1565 N N . GLU A 1 198 ? 11.772 1.693 -8.478 1.00 88.44 198 GLU A N 1
ATOM 1566 C CA . GLU A 1 198 ? 11.427 0.446 -7.788 1.00 88.44 198 GLU A CA 1
ATOM 1567 C C . GLU A 1 198 ? 10.838 -0.599 -8.755 1.00 88.44 198 GLU A C 1
ATOM 1569 O O . GLU A 1 198 ? 10.698 -0.321 -9.945 1.00 88.44 198 GLU A O 1
ATOM 1574 N N . TRP A 1 199 ? 10.512 -1.797 -8.251 1.00 88.94 199 TRP A N 1
ATOM 1575 C CA . TRP A 1 199 ? 9.826 -2.856 -9.012 1.00 88.94 199 TRP A CA 1
ATOM 1576 C C . TRP A 1 199 ? 8.291 -2.788 -8.910 1.00 88.94 199 TRP A C 1
ATOM 1578 O O . TRP A 1 199 ? 7.594 -3.568 -9.560 1.00 88.94 199 TRP A O 1
ATOM 1588 N N . GLY A 1 200 ? 7.755 -1.869 -8.101 1.00 89.81 200 GLY A N 1
ATOM 1589 C CA . GLY A 1 200 ? 6.331 -1.811 -7.786 1.00 89.81 200 GLY A CA 1
ATOM 1590 C C . GLY A 1 200 ? 5.844 -3.153 -7.239 1.00 89.81 200 GLY A C 1
ATOM 1591 O O . GLY A 1 200 ? 6.486 -3.755 -6.381 1.00 89.81 200 GLY A O 1
ATOM 1592 N N . LEU A 1 201 ? 4.740 -3.651 -7.791 1.00 92.12 201 LEU A N 1
ATOM 1593 C CA . LEU A 1 201 ? 4.131 -4.933 -7.431 1.00 92.12 201 LEU A CA 1
ATOM 1594 C C . LEU A 1 201 ? 4.509 -6.060 -8.404 1.00 92.12 201 LEU A C 1
ATOM 1596 O O . LEU A 1 201 ? 3.787 -7.049 -8.533 1.00 92.12 201 LEU A O 1
ATOM 1600 N N . ALA A 1 202 ? 5.640 -5.947 -9.105 1.00 92.75 202 ALA A N 1
ATOM 1601 C CA . ALA A 1 202 ? 6.136 -7.047 -9.921 1.00 92.75 202 ALA A CA 1
ATOM 1602 C C . ALA A 1 202 ? 6.386 -8.306 -9.062 1.00 92.75 202 ALA A C 1
ATOM 1604 O O . ALA A 1 202 ? 6.561 -8.237 -7.849 1.00 92.75 202 ALA A O 1
ATOM 1605 N N . LYS A 1 203 ? 6.385 -9.483 -9.700 1.00 94.94 203 LYS A N 1
ATOM 1606 C CA . LYS A 1 203 ? 6.324 -10.823 -9.062 1.00 94.94 203 LYS A CA 1
ATOM 1607 C C . LYS A 1 203 ? 5.071 -11.142 -8.221 1.00 94.94 203 LYS A C 1
ATOM 1609 O O . LYS A 1 203 ? 5.033 -12.249 -7.672 1.00 94.94 203 LYS A O 1
ATOM 1614 N N . ASN A 1 204 ? 4.073 -10.253 -8.130 1.00 95.50 204 ASN A N 1
ATOM 1615 C CA . ASN A 1 204 ? 2.799 -10.595 -7.489 1.00 95.50 204 ASN A CA 1
ATOM 1616 C C . ASN A 1 204 ? 2.232 -11.897 -8.086 1.00 95.50 204 ASN A C 1
ATOM 1618 O O . ASN A 1 204 ? 2.319 -12.123 -9.293 1.00 95.50 204 ASN A O 1
ATOM 1622 N N . ALA A 1 205 ? 1.738 -12.773 -7.217 1.00 96.56 205 ALA A N 1
ATOM 1623 C CA . ALA A 1 205 ? 1.375 -14.140 -7.573 1.00 96.56 205 ALA A CA 1
ATOM 1624 C C . ALA A 1 205 ? 0.085 -14.598 -6.898 1.00 96.56 205 ALA A C 1
ATOM 1626 O O . ALA A 1 205 ? -0.666 -15.375 -7.483 1.00 96.56 205 ALA A O 1
ATOM 1627 N N . SER A 1 206 ? -0.171 -14.151 -5.668 1.00 96.69 206 SER A N 1
ATOM 1628 C CA . SER A 1 206 ? -1.287 -14.669 -4.885 1.00 96.69 206 SER A CA 1
ATOM 1629 C C . SER A 1 206 ? -1.943 -13.636 -3.982 1.00 96.69 206 SER A C 1
ATOM 1631 O O . SER A 1 206 ? -1.349 -12.623 -3.607 1.00 96.69 206 SER A O 1
ATOM 1633 N N . PHE A 1 207 ? -3.192 -13.917 -3.622 1.00 97.00 207 PHE A N 1
ATOM 1634 C CA . PHE A 1 207 ? -3.942 -13.177 -2.621 1.00 97.00 207 PHE A CA 1
ATOM 1635 C C . PHE A 1 207 ? -4.504 -14.144 -1.581 1.00 97.00 207 PHE A C 1
ATOM 1637 O O . PHE A 1 207 ? -5.351 -14.977 -1.900 1.00 97.00 207 PHE A O 1
ATOM 1644 N N . PHE A 1 208 ? -4.022 -14.048 -0.343 1.00 96.00 208 PHE A N 1
ATOM 1645 C CA . PHE A 1 208 ? -4.491 -14.872 0.767 1.00 96.00 208 PHE A CA 1
ATOM 1646 C C . PHE A 1 208 ? -5.540 -14.127 1.581 1.00 96.00 208 PHE A C 1
ATOM 1648 O O . PHE A 1 208 ? -5.263 -13.064 2.135 1.00 96.00 208 PHE A O 1
ATOM 1655 N N . ILE A 1 209 ? -6.711 -14.737 1.710 1.00 94.38 209 ILE A N 1
ATOM 1656 C CA . ILE A 1 209 ? -7.818 -14.281 2.547 1.00 94.38 209 ILE A CA 1
ATOM 1657 C C . ILE A 1 209 ? -7.929 -15.286 3.693 1.00 94.38 209 ILE A C 1
ATOM 1659 O O . ILE A 1 209 ? -8.623 -16.297 3.587 1.00 94.38 209 ILE A O 1
ATOM 1663 N N . ALA A 1 210 ? -7.149 -15.072 4.753 1.00 91.69 210 ALA A N 1
ATOM 1664 C CA . ALA A 1 210 ? -6.964 -16.053 5.821 1.00 91.69 210 ALA A CA 1
ATOM 1665 C C . ALA A 1 210 ? -6.600 -15.403 7.164 1.00 91.69 210 ALA A C 1
ATOM 1667 O O . ALA A 1 210 ? -6.064 -14.294 7.186 1.00 91.69 210 ALA A O 1
ATOM 1668 N N . PRO A 1 211 ? -6.831 -16.078 8.305 1.00 90.19 211 PRO A N 1
ATOM 1669 C CA . PRO A 1 211 ? -6.432 -15.556 9.602 1.00 90.19 211 PRO A CA 1
ATOM 1670 C C . PRO A 1 211 ? -4.919 -15.326 9.692 1.00 90.19 211 PRO A C 1
ATOM 1672 O O . PRO A 1 211 ? -4.126 -16.180 9.292 1.00 90.19 211 PRO A O 1
ATOM 1675 N N . TRP A 1 212 ? -4.512 -14.228 10.339 1.00 88.69 212 TRP A N 1
ATOM 1676 C CA . TRP A 1 212 ? -3.101 -13.881 10.573 1.00 88.69 212 TRP A CA 1
ATOM 1677 C C . TRP A 1 212 ? -2.260 -15.051 11.104 1.00 88.69 212 TRP A C 1
ATOM 1679 O O . TRP A 1 212 ? -1.116 -15.247 10.706 1.00 88.69 212 TRP A O 1
ATOM 1689 N N . HIS A 1 213 ? -2.800 -15.853 12.028 1.00 90.38 213 HIS A N 1
ATOM 1690 C CA . HIS A 1 213 ? -2.037 -16.935 12.652 1.00 90.38 213 HIS A CA 1
ATOM 1691 C C . HIS A 1 213 ? -1.653 -18.062 11.682 1.00 90.38 213 HIS A C 1
ATOM 1693 O O . HIS A 1 213 ? -0.708 -18.790 11.988 1.00 90.38 213 HIS A O 1
ATOM 1699 N N . ILE A 1 214 ? -2.343 -18.176 10.541 1.00 90.31 214 ILE A N 1
ATOM 1700 C CA . ILE A 1 214 ? -2.028 -19.121 9.465 1.00 90.31 214 ILE A CA 1
ATOM 1701 C C . ILE A 1 214 ? -0.884 -18.579 8.603 1.00 90.31 214 ILE A C 1
ATOM 1703 O O . ILE A 1 214 ? 0.042 -19.314 8.273 1.00 90.31 214 ILE A O 1
ATOM 1707 N N . THR A 1 215 ? -0.906 -17.285 8.275 1.00 91.12 215 THR A N 1
ATOM 1708 C CA . THR A 1 215 ? 0.053 -16.677 7.339 1.00 91.12 215 THR A CA 1
ATOM 1709 C C . THR A 1 215 ? 1.345 -16.199 8.007 1.00 91.12 215 THR A C 1
ATOM 1711 O O . THR A 1 215 ? 2.385 -16.177 7.360 1.00 91.12 215 THR A O 1
ATOM 1714 N N . LYS A 1 216 ? 1.335 -15.885 9.312 1.00 92.25 216 LYS A N 1
ATOM 1715 C CA . LYS A 1 216 ? 2.460 -15.229 10.017 1.00 92.25 216 LYS A CA 1
ATOM 1716 C C . LYS A 1 216 ? 3.803 -15.972 10.017 1.00 92.25 216 LYS A C 1
ATOM 1718 O O . LYS A 1 216 ? 4.817 -15.364 10.336 1.00 92.25 216 LYS A O 1
ATOM 1723 N N . LYS A 1 217 ? 3.810 -17.289 9.784 1.00 91.44 217 LYS A N 1
ATOM 1724 C CA . LYS A 1 217 ? 5.031 -18.121 9.791 1.00 91.44 217 LYS A CA 1
ATOM 1725 C C . LYS A 1 217 ? 5.554 -18.427 8.386 1.00 91.44 217 LYS A C 1
ATOM 1727 O O . LYS A 1 217 ? 6.559 -19.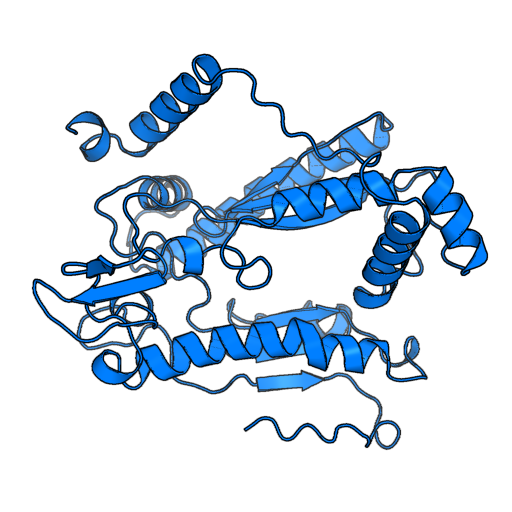120 8.264 1.00 91.44 217 LYS A O 1
ATOM 1732 N N . LEU A 1 218 ? 4.858 -17.967 7.350 1.00 92.56 218 LEU A N 1
ATOM 1733 C CA . LEU A 1 218 ? 5.202 -18.238 5.963 1.00 92.56 218 LEU A CA 1
ATOM 1734 C C . LEU A 1 218 ? 5.993 -17.061 5.394 1.00 92.56 218 LEU A C 1
ATOM 1736 O O . LEU A 1 218 ? 5.629 -15.904 5.602 1.00 92.56 218 LEU A O 1
ATOM 1740 N N . ASP A 1 219 ? 7.057 -17.364 4.655 1.00 92.25 219 ASP A N 1
ATOM 1741 C CA . ASP A 1 219 ? 7.717 -16.385 3.800 1.00 92.25 219 ASP A CA 1
ATOM 1742 C C . ASP A 1 219 ? 7.065 -16.431 2.415 1.00 92.25 219 ASP A C 1
ATOM 1744 O O . ASP A 1 219 ? 7.115 -17.443 1.719 1.00 92.25 219 ASP A O 1
ATOM 1748 N N . PHE A 1 220 ? 6.417 -15.334 2.030 1.00 92.75 220 PHE A N 1
ATOM 1749 C CA . PHE A 1 220 ? 5.789 -15.188 0.715 1.00 92.75 220 PHE A CA 1
ATOM 1750 C C . PHE A 1 220 ? 6.720 -14.536 -0.313 1.00 92.75 220 PHE A C 1
ATOM 1752 O O . PHE A 1 220 ? 6.274 -14.198 -1.410 1.00 92.75 220 PHE A O 1
ATOM 1759 N N . GLU A 1 221 ? 7.977 -14.265 0.050 1.00 90.94 221 GLU A N 1
ATOM 1760 C CA . GLU A 1 221 ? 8.996 -13.626 -0.790 1.00 90.94 221 GLU A CA 1
ATOM 1761 C C . GLU A 1 221 ? 8.569 -12.252 -1.352 1.00 90.94 221 GLU A C 1
ATOM 1763 O O . GLU A 1 221 ? 9.098 -11.765 -2.356 1.00 90.94 221 GLU A O 1
ATOM 1768 N N . GLY A 1 222 ? 7.582 -11.607 -0.719 1.00 89.81 222 GLY A N 1
ATOM 1769 C CA . GLY A 1 222 ? 6.944 -10.377 -1.200 1.00 89.81 222 GLY A CA 1
ATOM 1770 C C . GLY A 1 222 ? 6.059 -10.553 -2.440 1.00 89.81 222 GLY A C 1
ATOM 1771 O O . GLY A 1 222 ? 5.888 -9.598 -3.189 1.00 89.81 222 GLY A O 1
ATOM 1772 N N . ARG A 1 223 ? 5.524 -11.757 -2.683 1.00 94.75 223 ARG A N 1
ATOM 1773 C CA . ARG A 1 223 ? 4.694 -12.092 -3.857 1.00 94.75 223 ARG A CA 1
ATOM 1774 C C . ARG A 1 223 ? 3.202 -12.240 -3.553 1.00 94.75 223 ARG A C 1
ATOM 1776 O O . ARG A 1 223 ? 2.423 -12.483 -4.475 1.00 94.75 223 ARG A O 1
ATOM 1783 N N . ALA A 1 224 ? 2.812 -12.122 -2.287 1.00 95.19 224 ALA A N 1
ATOM 1784 C CA . ALA A 1 224 ? 1.439 -12.312 -1.845 1.00 95.19 224 ALA A CA 1
ATOM 1785 C C . ALA A 1 224 ? 0.848 -11.031 -1.257 1.00 95.19 224 ALA A C 1
ATOM 1787 O O . ALA A 1 224 ? 1.471 -10.377 -0.420 1.00 95.19 224 ALA A O 1
ATOM 1788 N N . PHE A 1 225 ? -0.389 -10.730 -1.637 1.00 95.00 225 PHE A N 1
ATOM 1789 C CA . PHE A 1 225 ? -1.259 -9.864 -0.852 1.00 95.00 225 PHE A CA 1
ATOM 1790 C C . PHE A 1 225 ? -1.842 -10.680 0.309 1.00 95.00 225 PHE A C 1
ATOM 1792 O O . PHE A 1 225 ? -2.198 -11.847 0.128 1.00 95.00 225 PHE A O 1
ATOM 1799 N N . LEU A 1 226 ? -1.952 -10.079 1.494 1.00 94.25 226 LEU A N 1
ATOM 1800 C CA . LEU A 1 226 ? -2.482 -10.735 2.691 1.00 94.25 226 LEU A CA 1
ATOM 1801 C C . LEU A 1 226 ? -3.665 -9.933 3.236 1.00 94.25 226 LEU A C 1
ATOM 1803 O O . LEU A 1 226 ? -3.512 -8.761 3.573 1.00 94.25 226 LEU A O 1
ATOM 1807 N N . HIS A 1 227 ? -4.826 -10.573 3.364 1.00 93.00 227 HIS A N 1
ATOM 1808 C CA . HIS A 1 227 ? -6.007 -10.020 4.019 1.00 93.00 227 HIS A CA 1
ATOM 1809 C C . HIS A 1 227 ? -6.405 -10.910 5.191 1.00 93.00 227 HIS A C 1
ATOM 1811 O O . HIS A 1 227 ? -6.731 -12.086 5.015 1.00 93.00 227 HIS A O 1
ATOM 1817 N N . SER A 1 228 ? -6.392 -10.343 6.400 1.00 90.94 228 SER A N 1
ATOM 1818 C CA . SER A 1 228 ? -6.872 -11.061 7.581 1.00 90.94 228 SER A CA 1
ATOM 1819 C C . SER A 1 228 ? -8.378 -11.273 7.468 1.00 90.94 228 SER A C 1
ATOM 1821 O O . SER A 1 228 ? -9.122 -10.320 7.256 1.00 90.94 228 SER A O 1
ATOM 1823 N N . TYR A 1 229 ? -8.820 -12.520 7.583 1.00 90.00 229 TYR A N 1
ATOM 1824 C CA . TYR A 1 229 ? -10.229 -12.901 7.496 1.00 90.00 229 TYR A CA 1
ATOM 1825 C C . TYR A 1 229 ? -10.491 -14.135 8.359 1.00 90.00 229 TYR A C 1
ATOM 1827 O O . TYR A 1 229 ? -9.628 -15.001 8.475 1.00 90.00 229 TYR A O 1
ATOM 1835 N N . ASP A 1 230 ? -11.668 -14.220 8.975 1.00 88.56 230 ASP A N 1
ATOM 1836 C CA . ASP A 1 230 ? -12.081 -15.365 9.783 1.00 88.56 230 ASP A CA 1
ATOM 1837 C C . ASP A 1 230 ? -13.561 -15.659 9.541 1.00 88.56 230 ASP A C 1
ATOM 1839 O O . ASP A 1 230 ? -14.427 -14.958 10.064 1.00 88.56 230 ASP A O 1
ATOM 1843 N N . TYR A 1 231 ? -13.848 -16.720 8.784 1.00 88.75 231 TYR A N 1
ATOM 1844 C CA . TYR A 1 231 ? -15.215 -17.093 8.410 1.00 88.75 231 TYR A CA 1
ATOM 1845 C C . TYR A 1 231 ? -16.143 -17.314 9.611 1.00 88.75 231 TYR A C 1
ATOM 1847 O O . TYR A 1 231 ? -17.357 -17.186 9.497 1.00 88.75 231 TYR A O 1
ATOM 1855 N N . ARG A 1 232 ? -15.597 -17.633 10.793 1.00 88.00 232 ARG A N 1
ATOM 1856 C CA . ARG A 1 232 ? -16.392 -17.844 12.016 1.00 88.00 232 ARG A CA 1
ATOM 1857 C C . ARG A 1 232 ? -17.033 -16.550 12.520 1.00 88.00 232 ARG A C 1
ATOM 1859 O O . ARG A 1 232 ? -17.975 -16.601 13.303 1.00 88.00 232 ARG A O 1
ATOM 1866 N N . GLN A 1 233 ? -16.506 -15.406 12.089 1.00 85.81 233 GLN A N 1
ATOM 1867 C CA . GLN A 1 233 ? -17.030 -14.070 12.380 1.00 85.81 233 GLN A CA 1
ATOM 1868 C C . GLN A 1 233 ? -17.899 -13.534 11.231 1.00 85.81 233 GLN A C 1
ATOM 1870 O O . GLN A 1 233 ? -18.471 -12.456 11.349 1.00 85.81 233 GLN A O 1
ATOM 1875 N N . ASP A 1 234 ? -18.035 -14.308 10.153 1.00 86.62 234 ASP A N 1
ATOM 1876 C CA . ASP A 1 234 ? -18.748 -13.963 8.929 1.00 86.62 234 ASP A CA 1
ATOM 1877 C C . ASP A 1 234 ? -19.723 -15.090 8.556 1.00 86.62 234 ASP A C 1
ATOM 1879 O O . ASP A 1 234 ? -19.676 -15.673 7.477 1.00 86.62 234 ASP A O 1
ATOM 1883 N N . LEU A 1 235 ? -20.625 -15.416 9.489 1.00 84.06 235 LEU A N 1
ATOM 1884 C CA . LEU A 1 235 ? -21.630 -16.478 9.328 1.00 84.06 235 LEU A CA 1
ATOM 1885 C C . LEU A 1 235 ? -22.622 -16.230 8.184 1.00 84.06 235 LEU A C 1
ATOM 1887 O O . LEU A 1 235 ? -23.419 -17.119 7.907 1.00 84.06 235 LEU A O 1
ATOM 1891 N N . GLY A 1 236 ? -22.609 -15.026 7.597 1.00 82.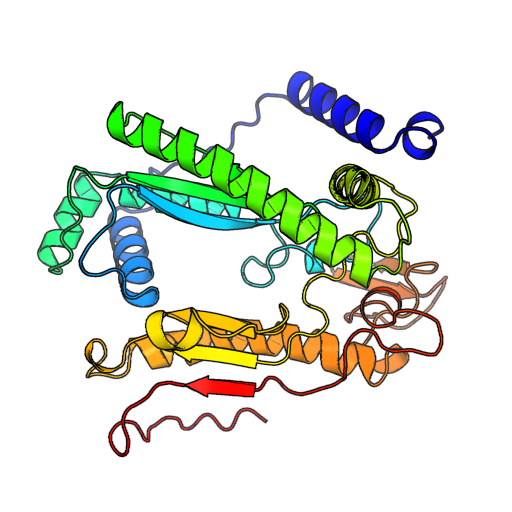50 236 GLY A N 1
ATOM 1892 C CA . GLY A 1 236 ? -23.403 -14.585 6.446 1.00 82.50 236 GLY A CA 1
ATOM 1893 C C . GLY A 1 236 ? -22.591 -14.433 5.150 1.00 82.50 236 GLY A C 1
ATOM 1894 O O . GLY A 1 236 ? -23.189 -14.204 4.103 1.00 82.50 236 GLY A O 1
ATOM 1895 N N . GLY A 1 237 ? -21.258 -14.576 5.201 1.00 86.94 237 GLY A N 1
ATOM 1896 C CA . GLY A 1 237 ? -20.359 -14.514 4.039 1.00 86.94 237 GLY A CA 1
ATOM 1897 C C . GLY A 1 237 ? -20.230 -13.129 3.420 1.00 86.94 237 GLY A C 1
ATOM 1898 O O . GLY A 1 237 ? -19.561 -12.972 2.402 1.00 86.94 237 GLY A O 1
ATOM 1899 N N . THR A 1 238 ? -20.877 -12.127 4.009 1.00 86.56 238 THR A N 1
ATOM 1900 C CA . THR A 1 238 ? -20.949 -10.764 3.489 1.00 86.56 238 THR A CA 1
ATOM 1901 C C . THR A 1 238 ? -19.582 -10.093 3.524 1.00 86.56 238 THR A C 1
ATOM 1903 O O . THR A 1 238 ? -19.242 -9.351 2.607 1.00 86.56 238 THR A O 1
ATOM 1906 N N . ILE A 1 239 ? -18.770 -10.368 4.551 1.00 87.00 239 ILE A N 1
ATOM 1907 C CA . ILE A 1 239 ? -17.408 -9.826 4.622 1.00 87.00 239 ILE A CA 1
ATOM 1908 C C . ILE A 1 239 ? -16.549 -10.471 3.531 1.00 87.00 239 ILE A C 1
ATOM 1910 O O . ILE A 1 239 ? -15.821 -9.771 2.830 1.00 87.00 239 ILE A O 1
ATOM 1914 N N . LEU A 1 240 ? -16.646 -11.790 3.338 1.00 90.38 240 LEU A N 1
ATOM 1915 C CA . LEU A 1 240 ? -15.918 -12.472 2.268 1.00 90.38 240 LEU A CA 1
ATOM 1916 C C . LEU A 1 240 ? -16.337 -11.986 0.883 1.00 90.38 240 LEU A C 1
ATOM 1918 O O . LEU A 1 240 ? -15.471 -11.751 0.044 1.00 90.38 240 LEU A O 1
ATOM 1922 N N . GLU A 1 241 ? -17.638 -11.819 0.650 1.00 90.44 241 GLU A N 1
ATOM 1923 C CA . GLU A 1 241 ? -18.167 -11.255 -0.589 1.00 90.44 241 GLU A CA 1
ATOM 1924 C C . GLU A 1 241 ? -17.536 -9.887 -0.858 1.00 90.44 241 GLU A C 1
ATOM 1926 O O . GLU A 1 241 ? -16.924 -9.711 -1.906 1.00 90.44 241 GLU A O 1
ATOM 1931 N N . GLN A 1 242 ? -17.550 -8.975 0.121 1.00 89.00 242 GLN A N 1
ATOM 1932 C CA . GLN A 1 242 ? -16.905 -7.662 0.007 1.00 89.00 242 GLN A CA 1
ATOM 1933 C C . GLN A 1 242 ? -15.404 -7.757 -0.297 1.00 89.00 242 GLN A C 1
ATOM 1935 O O . GLN A 1 242 ? -14.892 -7.010 -1.133 1.00 89.00 242 GLN A O 1
ATOM 1940 N N . ILE A 1 243 ? -14.682 -8.679 0.347 1.00 90.94 243 ILE A N 1
ATOM 1941 C CA . ILE A 1 243 ? -13.251 -8.890 0.083 1.00 90.94 243 ILE A CA 1
ATOM 1942 C C . ILE A 1 243 ? -13.031 -9.370 -1.363 1.00 90.94 243 ILE A C 1
ATOM 1944 O O . ILE A 1 243 ? -12.093 -8.927 -2.034 1.00 90.94 243 ILE A O 1
ATOM 1948 N N . LEU A 1 244 ? -13.888 -10.264 -1.858 1.00 92.69 244 LEU A N 1
ATOM 1949 C CA . LEU A 1 244 ? -13.792 -10.827 -3.203 1.00 92.69 244 LEU A CA 1
ATOM 1950 C C . LEU A 1 244 ? -14.253 -9.851 -4.293 1.00 92.69 244 LEU A C 1
ATOM 1952 O O . LEU A 1 244 ? -13.721 -9.888 -5.399 1.00 92.69 244 LEU A O 1
ATOM 1956 N N . THR A 1 245 ? -15.184 -8.946 -4.000 1.00 92.31 245 THR A N 1
ATOM 1957 C CA . THR A 1 245 ? -15.689 -7.969 -4.975 1.00 92.31 245 THR A CA 1
ATOM 1958 C C . THR A 1 245 ? -14.952 -6.632 -4.950 1.00 92.31 245 THR A C 1
ATOM 1960 O O . THR A 1 245 ? -15.180 -5.816 -5.836 1.00 92.31 245 THR A O 1
ATOM 1963 N N . ALA A 1 246 ? -14.069 -6.377 -3.979 1.00 90.31 246 ALA A N 1
ATOM 1964 C CA . ALA A 1 246 ? -13.270 -5.150 -3.941 1.00 90.31 246 ALA A CA 1
ATOM 1965 C C . ALA A 1 246 ? -11.750 -5.427 -3.858 1.00 90.31 246 ALA A C 1
ATOM 1967 O O . ALA A 1 246 ? -11.093 -5.341 -4.900 1.00 90.31 246 ALA A O 1
ATOM 1968 N N . PRO A 1 247 ? -11.147 -5.798 -2.708 1.00 91.94 247 PRO A N 1
ATOM 1969 C CA . PRO A 1 247 ? -9.717 -6.107 -2.625 1.00 91.94 247 PRO A CA 1
ATOM 1970 C C . PRO A 1 247 ? -9.203 -7.125 -3.652 1.00 91.94 247 PRO A C 1
ATOM 1972 O O . PRO A 1 247 ? -8.136 -6.914 -4.228 1.00 91.94 247 PRO A O 1
ATOM 1975 N N . MET A 1 248 ? -9.939 -8.214 -3.906 1.00 94.94 248 MET A N 1
ATOM 1976 C CA . MET A 1 248 ? -9.504 -9.235 -4.867 1.00 94.94 248 MET A CA 1
ATOM 1977 C C . MET A 1 248 ? -9.534 -8.713 -6.306 1.00 94.94 248 MET A C 1
ATOM 1979 O O . MET A 1 248 ? -8.587 -8.966 -7.046 1.00 94.94 248 MET A O 1
ATOM 1983 N N . ILE A 1 249 ? -10.541 -7.912 -6.678 1.00 94.31 249 ILE A N 1
ATOM 1984 C CA . ILE A 1 249 ? -10.594 -7.257 -7.995 1.00 94.31 249 ILE A CA 1
ATOM 1985 C C . ILE A 1 249 ? -9.392 -6.328 -8.184 1.00 94.31 249 ILE A C 1
ATOM 1987 O O . ILE A 1 249 ? -8.739 -6.378 -9.223 1.00 94.31 249 ILE A O 1
ATOM 1991 N N . VAL A 1 250 ? -9.040 -5.532 -7.169 1.00 93.19 250 VAL A N 1
ATOM 1992 C CA . VAL A 1 250 ? -7.845 -4.673 -7.218 1.00 93.19 250 VAL A CA 1
ATOM 1993 C C . VAL A 1 250 ? -6.575 -5.510 -7.395 1.00 93.19 250 VAL A C 1
ATOM 1995 O O . VAL A 1 250 ? -5.752 -5.198 -8.256 1.00 93.19 250 VAL A O 1
ATOM 1998 N N . ALA A 1 251 ? -6.416 -6.582 -6.613 1.00 95.19 251 ALA A N 1
ATOM 1999 C CA . ALA A 1 251 ? -5.273 -7.484 -6.736 1.00 95.19 251 ALA A CA 1
ATOM 2000 C C . ALA A 1 251 ? -5.201 -8.118 -8.137 1.00 95.19 251 ALA A C 1
ATOM 2002 O O . ALA A 1 251 ? -4.114 -8.219 -8.706 1.00 95.19 251 ALA A O 1
ATOM 2003 N N . GLN A 1 252 ? -6.349 -8.490 -8.713 1.00 95.88 252 GLN A N 1
ATOM 2004 C CA . GLN A 1 252 ? -6.444 -9.062 -10.053 1.00 95.88 252 GLN A CA 1
ATOM 2005 C C . GLN A 1 252 ? -6.116 -8.038 -11.140 1.00 95.88 252 GLN A C 1
ATOM 2007 O O . GLN A 1 252 ? -5.393 -8.370 -12.071 1.00 95.88 252 GLN A O 1
ATOM 2012 N N . TRP A 1 253 ? -6.583 -6.791 -11.038 1.00 93.81 253 TRP A N 1
ATOM 2013 C CA . TRP A 1 253 ? -6.226 -5.736 -11.993 1.00 93.81 253 TRP A CA 1
ATOM 2014 C C . TRP A 1 253 ? -4.728 -5.453 -11.992 1.00 93.81 253 TRP A C 1
ATOM 2016 O O . TRP A 1 253 ? -4.122 -5.345 -13.058 1.00 93.81 253 TRP A O 1
ATOM 2026 N N . ILE A 1 254 ? -4.120 -5.400 -10.805 1.00 93.62 254 ILE A N 1
ATOM 2027 C CA . ILE A 1 254 ? -2.670 -5.273 -10.667 1.00 93.62 254 ILE A CA 1
ATOM 2028 C C . ILE A 1 254 ? -1.988 -6.477 -11.327 1.00 93.62 254 ILE A C 1
ATOM 2030 O O . ILE A 1 254 ? -1.121 -6.293 -12.178 1.00 93.62 254 ILE A O 1
ATOM 2034 N N . ASN A 1 255 ? -2.387 -7.706 -10.987 1.00 96.19 255 ASN A N 1
ATOM 2035 C CA . ASN A 1 255 ? -1.796 -8.912 -11.564 1.00 96.19 255 ASN A CA 1
ATOM 2036 C C . ASN A 1 255 ? -1.912 -8.949 -13.092 1.00 96.19 255 ASN A C 1
ATOM 2038 O O . ASN A 1 255 ? -0.900 -9.131 -13.763 1.00 96.19 255 ASN A O 1
ATOM 2042 N N . ALA A 1 256 ? -3.105 -8.704 -13.635 1.00 95.56 256 ALA A N 1
ATOM 2043 C CA . ALA A 1 256 ? -3.370 -8.676 -15.067 1.00 95.56 256 ALA A CA 1
ATOM 2044 C C . ALA A 1 256 ? -2.494 -7.642 -15.788 1.00 95.56 256 ALA A C 1
ATOM 2046 O O . ALA A 1 256 ? -1.944 -7.937 -16.849 1.00 95.56 256 ALA A O 1
ATOM 2047 N N . GLN A 1 257 ? -2.296 -6.460 -15.194 1.00 93.56 257 GLN A N 1
ATOM 2048 C CA . GLN A 1 257 ? -1.427 -5.432 -15.762 1.00 93.56 257 GLN A CA 1
ATOM 2049 C C . GLN A 1 257 ? 0.013 -5.940 -15.930 1.00 93.56 257 GLN A C 1
ATOM 2051 O O . GLN A 1 257 ? 0.612 -5.744 -16.990 1.00 93.56 257 GLN A O 1
ATOM 2056 N N . TYR A 1 258 ? 0.561 -6.619 -14.919 1.00 96.06 258 TYR A N 1
ATOM 2057 C CA . TYR A 1 258 ? 1.893 -7.223 -15.000 1.00 96.06 258 TYR A CA 1
ATOM 2058 C C . TYR A 1 258 ? 1.927 -8.440 -15.935 1.00 96.06 258 TYR A C 1
ATOM 2060 O O . TYR A 1 258 ? 2.862 -8.560 -16.722 1.00 96.06 258 TYR A O 1
ATOM 2068 N N . LEU A 1 259 ? 0.907 -9.302 -15.899 1.00 97.12 259 LEU A N 1
ATOM 2069 C CA . LEU A 1 259 ? 0.776 -10.480 -16.756 1.00 97.12 259 LEU A CA 1
ATOM 2070 C C . LEU A 1 259 ? 0.842 -10.094 -18.235 1.00 97.12 259 LEU A C 1
ATOM 2072 O O . LEU A 1 259 ? 1.739 -10.544 -18.946 1.00 97.12 259 LEU A O 1
ATOM 2076 N N . PHE A 1 260 ? -0.079 -9.245 -18.693 1.00 97.19 260 PHE A N 1
ATOM 2077 C CA . PHE A 1 260 ? -0.180 -8.906 -20.110 1.00 97.19 260 PHE A CA 1
ATOM 2078 C C . PHE A 1 260 ? 1.008 -8.061 -20.581 1.00 97.19 260 PHE A C 1
ATOM 2080 O O . PHE A 1 260 ? 1.561 -8.344 -21.642 1.00 97.19 260 PHE A O 1
ATOM 2087 N N . SER A 1 261 ? 1.485 -7.115 -19.759 1.00 96.00 261 SER A N 1
ATOM 2088 C CA . SER A 1 261 ? 2.670 -6.307 -20.096 1.00 96.00 261 SER A CA 1
ATOM 2089 C C . SER A 1 261 ? 3.952 -7.138 -20.215 1.00 96.00 261 SER A C 1
ATOM 2091 O O . SER A 1 261 ? 4.880 -6.709 -20.903 1.00 96.00 261 SER A O 1
ATOM 2093 N N . THR A 1 262 ? 4.031 -8.286 -19.531 1.00 96.94 262 THR A N 1
ATOM 2094 C CA . THR A 1 262 ? 5.140 -9.240 -19.668 1.00 96.94 262 THR A CA 1
ATOM 2095 C C . THR A 1 262 ? 4.950 -10.188 -20.851 1.00 96.94 262 THR A C 1
ATOM 2097 O O . THR A 1 262 ? 5.936 -10.524 -21.494 1.00 96.94 262 THR A O 1
ATOM 2100 N N . LEU A 1 263 ? 3.723 -10.642 -21.136 1.00 95.81 263 LEU A N 1
ATOM 2101 C CA . LEU A 1 263 ? 3.452 -11.574 -22.240 1.00 95.81 263 LEU A CA 1
ATOM 2102 C C . LEU A 1 263 ? 3.780 -10.965 -23.606 1.00 95.81 263 LEU A C 1
ATOM 2104 O O . LEU A 1 263 ? 4.484 -11.584 -24.398 1.00 95.81 263 LEU A O 1
ATOM 2108 N N . ASP A 1 264 ? 3.274 -9.760 -23.862 1.00 94.75 264 ASP A N 1
ATOM 2109 C CA . ASP A 1 264 ? 3.564 -8.999 -25.073 1.00 94.75 264 ASP A CA 1
ATOM 2110 C C . ASP A 1 264 ? 3.543 -7.507 -24.731 1.00 94.75 264 ASP A C 1
ATOM 2112 O O . ASP A 1 264 ? 2.490 -6.875 -24.613 1.00 94.75 264 ASP A O 1
ATOM 2116 N N . ASN A 1 265 ? 4.733 -6.934 -24.539 1.00 93.88 265 ASN A N 1
ATOM 2117 C CA . ASN A 1 265 ? 4.857 -5.527 -24.174 1.00 93.88 265 ASN A CA 1
ATOM 2118 C C . ASN A 1 265 ? 4.488 -4.576 -25.323 1.00 93.88 265 ASN A C 1
ATOM 2120 O O . ASN A 1 265 ? 4.139 -3.426 -25.063 1.00 93.88 265 ASN A O 1
ATOM 2124 N N . GLY A 1 266 ? 4.577 -5.039 -26.573 1.00 91.75 266 GLY A N 1
ATOM 2125 C CA . GLY A 1 266 ? 4.183 -4.254 -27.736 1.00 91.75 266 GLY A CA 1
ATOM 2126 C C . GLY A 1 266 ? 2.668 -4.109 -27.812 1.00 91.75 266 GLY A C 1
ATOM 2127 O O . GLY A 1 266 ? 2.175 -3.000 -28.000 1.00 91.75 266 GLY A O 1
ATOM 2128 N N . ALA A 1 267 ? 1.943 -5.211 -27.604 1.00 92.31 267 ALA A N 1
ATOM 2129 C CA . ALA A 1 267 ? 0.484 -5.236 -27.673 1.00 92.31 267 ALA A CA 1
ATOM 2130 C C . ALA A 1 267 ? -0.204 -4.728 -26.394 1.00 92.31 267 ALA A C 1
ATOM 2132 O O . ALA A 1 267 ? -1.198 -4.009 -26.473 1.00 92.31 267 ALA A O 1
ATOM 2133 N N . TYR A 1 268 ? 0.304 -5.099 -25.214 1.00 94.19 268 TYR A N 1
ATOM 2134 C CA . TYR A 1 268 ? -0.368 -4.853 -23.928 1.00 94.19 268 TYR A CA 1
ATOM 2135 C C . TYR A 1 268 ? 0.461 -4.049 -22.926 1.00 94.19 268 TYR A C 1
ATOM 2137 O O . TYR A 1 268 ? 0.030 -3.838 -21.792 1.00 94.19 268 TYR A O 1
ATOM 2145 N N . GLY A 1 269 ? 1.671 -3.647 -23.307 1.00 93.44 269 GLY A N 1
ATOM 2146 C CA . GLY A 1 269 ? 2.560 -2.840 -22.485 1.00 93.44 269 GLY A CA 1
ATOM 2147 C C . GLY A 1 269 ? 2.515 -1.364 -22.858 1.00 93.44 269 GLY A C 1
ATOM 2148 O O . GLY A 1 269 ? 1.523 -0.837 -23.361 1.00 93.44 269 GLY A O 1
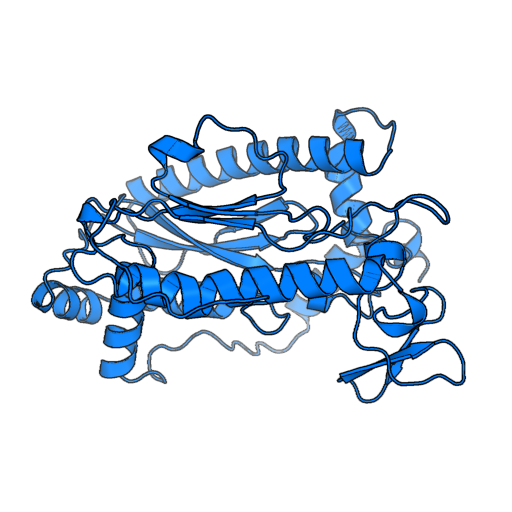ATOM 2149 N N . SER A 1 270 ? 3.616 -0.677 -22.573 1.00 93.31 270 SER A N 1
ATOM 2150 C CA . SER A 1 270 ? 3.850 0.686 -23.055 1.00 93.31 270 SER A CA 1
ATOM 2151 C C . SER A 1 270 ? 5.236 0.887 -23.650 1.00 93.31 270 SER A C 1
ATOM 2153 O O . SER A 1 270 ? 5.761 2.002 -23.626 1.00 93.31 270 SER A O 1
ATOM 2155 N N . GLY A 1 271 ? 5.830 -0.180 -24.187 1.00 92.19 271 GLY A N 1
ATOM 2156 C CA . GLY A 1 271 ? 7.135 -0.153 -24.834 1.00 92.19 271 GLY A CA 1
ATOM 2157 C C . GLY A 1 271 ? 8.268 0.261 -23.893 1.00 92.19 271 GLY A C 1
ATOM 2158 O O . GLY A 1 271 ? 8.252 0.016 -22.685 1.00 92.19 271 GLY A O 1
ATOM 2159 N N . SER A 1 272 ? 9.288 0.910 -24.451 1.00 91.06 272 SER A N 1
ATOM 2160 C CA . SER A 1 272 ? 10.449 1.361 -23.684 1.00 91.06 272 SER A CA 1
ATOM 2161 C C . SER A 1 272 ? 10.198 2.721 -23.046 1.00 91.06 272 SER A C 1
ATOM 2163 O O . SER A 1 272 ? 9.829 3.666 -23.739 1.00 91.06 272 SER A O 1
ATOM 2165 N N . LYS A 1 273 ? 10.510 2.871 -21.751 1.00 87.94 273 LYS A N 1
ATOM 2166 C CA . LYS A 1 273 ? 10.475 4.167 -21.045 1.00 87.94 273 LYS A CA 1
ATOM 2167 C C . LYS A 1 273 ? 11.276 5.261 -21.771 1.00 87.94 273 LYS A C 1
ATOM 2169 O O . LYS A 1 273 ? 10.929 6.430 -21.680 1.00 87.94 273 LYS A O 1
ATOM 2174 N N . ILE A 1 274 ? 12.342 4.886 -22.487 1.00 87.56 274 ILE A N 1
ATOM 2175 C CA . ILE A 1 274 ? 13.274 5.815 -23.156 1.00 87.56 274 ILE A CA 1
ATOM 2176 C C . ILE A 1 274 ? 12.554 6.721 -24.161 1.00 87.56 274 ILE A C 1
ATOM 2178 O O . ILE A 1 274 ? 12.916 7.881 -24.322 1.00 87.56 274 ILE A O 1
ATOM 2182 N N . THR A 1 275 ? 11.535 6.185 -24.820 1.00 89.12 275 THR A N 1
ATOM 2183 C CA . THR A 1 275 ? 10.848 6.807 -25.954 1.00 89.12 275 THR A CA 1
ATOM 2184 C C . THR A 1 275 ? 9.405 7.179 -25.621 1.00 89.12 275 THR A C 1
ATOM 2186 O O . THR A 1 275 ? 8.636 7.474 -26.528 1.00 89.12 275 THR A O 1
ATOM 2189 N N . GLN A 1 276 ? 9.014 7.171 -24.342 1.00 90.50 276 GLN A N 1
ATOM 2190 C CA . GLN A 1 276 ? 7.643 7.484 -23.939 1.00 90.50 276 GLN A CA 1
ATOM 2191 C C . GLN A 1 276 ? 7.346 8.980 -23.983 1.00 90.50 276 GLN A C 1
ATOM 2193 O O . GLN A 1 276 ? 8.030 9.781 -23.349 1.00 90.50 276 GLN A O 1
ATOM 2198 N N . ASN A 1 277 ? 6.236 9.320 -24.629 1.00 89.62 277 ASN A N 1
ATOM 2199 C CA . ASN A 1 277 ? 5.610 10.631 -24.580 1.00 89.62 277 ASN A CA 1
ATOM 2200 C C . ASN A 1 277 ? 4.249 10.517 -23.887 1.00 89.62 277 ASN A C 1
ATOM 2202 O O . ASN A 1 277 ? 3.466 9.617 -24.188 1.00 89.62 277 ASN A O 1
ATOM 2206 N N . ILE A 1 278 ? 3.967 11.419 -22.942 1.00 89.12 278 ILE A N 1
ATOM 2207 C CA . ILE A 1 278 ? 2.655 11.491 -22.286 1.00 89.12 278 ILE A CA 1
ATOM 2208 C C . ILE A 1 278 ? 1.682 12.182 -23.242 1.00 89.12 278 ILE A C 1
ATOM 2210 O O . ILE A 1 278 ? 1.876 13.351 -23.573 1.00 89.12 278 ILE A O 1
ATOM 2214 N N . THR A 1 279 ? 0.610 11.489 -23.628 1.00 88.25 279 THR A N 1
ATOM 2215 C CA . THR A 1 279 ? -0.377 11.989 -24.593 1.00 88.25 279 THR A CA 1
ATOM 2216 C C . THR A 1 279 ? -1.746 12.114 -23.939 1.00 88.25 279 THR A C 1
ATOM 2218 O O . THR A 1 279 ? -2.245 11.194 -23.288 1.00 88.25 279 THR A O 1
ATOM 2221 N N . GLY A 1 280 ? -2.354 13.298 -24.058 1.00 84.00 280 GLY A N 1
ATOM 2222 C CA . GLY A 1 280 ? -3.697 13.571 -23.531 1.00 84.00 280 GLY A CA 1
ATOM 2223 C C . GLY A 1 280 ? -3.845 13.430 -22.008 1.00 84.00 280 GLY A C 1
ATOM 2224 O O . GLY A 1 280 ? -4.965 13.444 -21.516 1.00 84.00 280 GLY A O 1
ATOM 2225 N N . LYS A 1 281 ? -2.737 13.287 -21.260 1.00 82.44 281 LYS A N 1
ATOM 2226 C CA . LYS A 1 281 ? -2.693 12.989 -19.811 1.00 82.44 281 LYS A CA 1
ATOM 2227 C C . LYS A 1 281 ? -3.362 11.667 -19.397 1.00 82.44 281 LYS A C 1
ATOM 2229 O O . LYS A 1 281 ? -3.553 11.446 -18.206 1.00 82.44 281 LYS A O 1
ATOM 2234 N N . VAL A 1 282 ? -3.703 10.801 -20.351 1.00 79.38 282 VAL A N 1
ATOM 2235 C CA . VAL A 1 282 ? -4.434 9.545 -20.101 1.00 79.38 282 VAL A CA 1
ATOM 2236 C C . VAL A 1 282 ? -3.696 8.308 -20.604 1.00 79.38 282 VAL A C 1
ATOM 2238 O O . VAL A 1 282 ? -3.980 7.208 -20.144 1.00 79.38 282 VAL A O 1
ATOM 2241 N N . ALA A 1 283 ? -2.749 8.474 -21.530 1.00 83.88 283 ALA A N 1
ATOM 2242 C CA . ALA A 1 283 ? -2.037 7.373 -22.162 1.00 83.88 283 ALA A CA 1
ATOM 2243 C C . ALA A 1 283 ? -0.611 7.778 -22.559 1.00 83.88 283 ALA A C 1
ATOM 2245 O O . ALA A 1 283 ? -0.195 8.934 -22.412 1.00 83.88 283 ALA A O 1
ATOM 2246 N N . LEU A 1 284 ? 0.140 6.800 -23.061 1.00 90.50 284 LEU A N 1
ATOM 2247 C CA . LEU A 1 284 ? 1.510 6.965 -23.529 1.00 90.50 284 LEU A CA 1
ATOM 2248 C C . LEU A 1 284 ? 1.592 6.682 -25.028 1.00 90.50 284 LEU A C 1
ATOM 2250 O O . LEU A 1 284 ? 0.855 5.852 -25.548 1.00 90.50 284 LEU A O 1
ATOM 2254 N N . MET A 1 285 ? 2.511 7.349 -25.714 1.00 93.06 285 MET A N 1
ATOM 2255 C CA . MET A 1 285 ? 2.937 7.000 -27.070 1.00 93.06 285 MET A CA 1
ATOM 2256 C C . MET A 1 285 ? 4.433 6.691 -27.076 1.00 93.06 285 MET A C 1
ATOM 2258 O O . MET A 1 285 ? 5.183 7.202 -26.242 1.00 93.06 285 MET A O 1
ATOM 2262 N N . GLN A 1 286 ? 4.866 5.867 -28.023 1.00 92.00 286 GLN A N 1
ATOM 2263 C CA . GLN A 1 286 ? 6.261 5.542 -28.286 1.00 92.00 286 GLN A CA 1
ATOM 2264 C C . GLN A 1 286 ? 6.797 6.388 -29.442 1.00 92.00 286 GLN A C 1
ATOM 2266 O O . GLN A 1 286 ? 6.288 6.347 -30.559 1.00 92.00 286 GLN A O 1
ATOM 2271 N N . GLY A 1 287 ? 7.866 7.136 -29.178 1.00 90.06 287 GLY A N 1
ATOM 2272 C CA . GLY A 1 287 ? 8.527 7.983 -30.161 1.00 90.06 287 GLY A CA 1
ATOM 2273 C C . GLY A 1 287 ? 7.604 9.072 -30.708 1.00 90.06 287 GLY A C 1
ATOM 2274 O O . GLY A 1 287 ? 6.754 9.608 -29.996 1.00 90.06 287 GLY A O 1
ATOM 2275 N N . ASN A 1 288 ? 7.796 9.412 -31.982 1.00 87.94 288 ASN A N 1
ATOM 2276 C CA . ASN A 1 288 ? 7.051 10.486 -32.642 1.00 87.94 288 ASN A CA 1
ATOM 2277 C C . ASN A 1 288 ? 5.637 10.062 -33.072 1.00 87.94 288 ASN A C 1
ATOM 2279 O O . ASN A 1 288 ? 4.778 10.922 -33.245 1.00 87.94 288 ASN A O 1
ATOM 2283 N N . ALA A 1 289 ? 5.403 8.761 -33.269 1.00 88.88 289 ALA A N 1
ATOM 2284 C CA . ALA A 1 289 ? 4.119 8.211 -33.684 1.00 88.88 289 ALA A CA 1
ATOM 2285 C C . ALA A 1 289 ? 4.005 6.737 -33.268 1.00 88.88 289 ALA A C 1
ATOM 2287 O O . ALA A 1 289 ? 4.879 5.930 -33.580 1.00 88.88 289 ALA A O 1
ATOM 2288 N N . SER A 1 290 ? 2.909 6.398 -32.594 1.00 91.31 290 SER A N 1
ATOM 2289 C CA . SER A 1 290 ? 2.485 5.036 -32.262 1.00 91.31 290 SER A CA 1
ATOM 2290 C C . SER A 1 290 ? 0.993 5.041 -31.938 1.00 91.31 290 SER A C 1
ATOM 2292 O O . SER A 1 290 ? 0.404 6.109 -31.762 1.00 91.31 290 SER A O 1
ATOM 2294 N N . ASP A 1 291 ? 0.405 3.866 -31.747 1.00 90.62 291 ASP A N 1
ATOM 2295 C CA . ASP A 1 291 ? -0.884 3.770 -31.065 1.00 90.62 291 ASP A CA 1
ATOM 2296 C C . ASP A 1 291 ? -0.772 4.237 -29.604 1.00 90.62 291 ASP A C 1
ATOM 2298 O O . ASP A 1 291 ? 0.326 4.309 -29.033 1.00 90.62 291 ASP A O 1
ATOM 2302 N N . LEU A 1 292 ? -1.914 4.570 -28.995 1.00 91.69 292 LEU A N 1
ATOM 2303 C CA . LEU A 1 292 ? -1.979 4.846 -27.563 1.00 91.69 292 LEU A CA 1
ATOM 2304 C C . LEU A 1 292 ? -1.727 3.559 -26.777 1.00 91.69 292 LEU A C 1
ATOM 2306 O O . LEU A 1 292 ? -2.387 2.546 -26.985 1.00 91.69 292 LEU A O 1
ATOM 2310 N N . MET A 1 293 ? -0.805 3.636 -25.826 1.00 91.31 293 MET A N 1
ATOM 2311 C CA . MET A 1 293 ? -0.402 2.534 -24.967 1.00 91.31 293 MET A CA 1
ATOM 2312 C C . MET A 1 293 ? -0.816 2.793 -23.517 1.00 91.31 293 MET A C 1
ATOM 2314 O O . MET A 1 293 ? -0.668 3.905 -23.000 1.00 91.31 293 MET A O 1
ATOM 2318 N N . ASN A 1 294 ? -1.308 1.750 -22.848 1.00 86.38 294 ASN A N 1
ATOM 2319 C CA . ASN A 1 294 ? -1.905 1.811 -21.508 1.00 86.38 294 ASN A CA 1
ATOM 2320 C C . ASN A 1 294 ? -1.293 0.816 -20.498 1.00 86.38 294 ASN A C 1
ATOM 2322 O O . ASN A 1 294 ? -1.680 0.821 -19.328 1.00 86.38 294 ASN A O 1
ATOM 2326 N N . GLY A 1 295 ? -0.347 -0.026 -20.922 1.00 90.62 295 GLY A N 1
ATOM 2327 C CA . GLY A 1 295 ? 0.311 -1.011 -20.062 1.00 90.62 295 GLY A CA 1
ATOM 2328 C C . GLY A 1 295 ? 1.574 -0.515 -19.358 1.00 90.62 295 GLY A C 1
ATOM 2329 O O . GLY A 1 295 ? 1.939 0.664 -19.394 1.00 90.62 295 GLY A O 1
ATOM 2330 N N . LEU A 1 296 ? 2.291 -1.441 -18.720 1.00 93.38 296 LEU A N 1
ATOM 2331 C CA . LEU A 1 296 ? 3.566 -1.150 -18.065 1.00 93.38 296 LEU A CA 1
ATOM 2332 C C . LEU A 1 296 ? 4.717 -1.141 -19.080 1.00 93.38 296 LEU A C 1
ATOM 2334 O O . LEU A 1 296 ? 4.717 -1.929 -20.032 1.00 93.38 296 LEU A O 1
ATOM 2338 N N . PRO A 1 297 ? 5.734 -0.288 -18.881 1.00 93.06 297 PRO A N 1
ATOM 2339 C CA . PRO A 1 297 ? 6.892 -0.285 -19.757 1.00 93.06 297 PRO A CA 1
ATOM 2340 C C . PRO A 1 297 ? 7.718 -1.548 -19.557 1.00 93.06 297 PRO A C 1
ATOM 2342 O O . PRO A 1 297 ? 7.756 -2.121 -18.464 1.00 93.06 297 PRO A O 1
ATOM 2345 N N . PHE A 1 298 ? 8.475 -1.909 -20.586 1.00 93.56 298 PHE A N 1
ATOM 2346 C CA . PHE A 1 298 ? 9.403 -3.033 -20.576 1.00 93.56 298 PHE A CA 1
ATOM 2347 C C . PHE A 1 298 ? 10.311 -3.034 -19.334 1.00 93.56 298 PHE A C 1
ATOM 2349 O O . PHE A 1 298 ? 10.526 -4.061 -18.693 1.00 93.56 298 PHE A O 1
ATOM 2356 N N . GLN A 1 299 ? 10.787 -1.858 -18.911 1.00 91.75 299 GLN A N 1
ATOM 2357 C CA . GLN A 1 299 ? 11.657 -1.729 -17.743 1.00 91.75 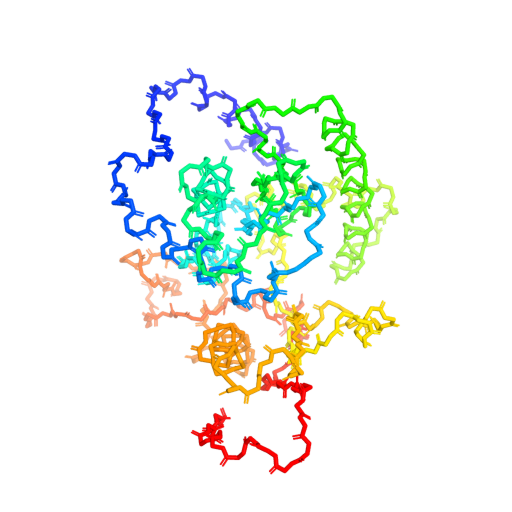299 GLN A CA 1
ATOM 2358 C C . GLN A 1 299 ? 10.977 -2.087 -16.409 1.00 91.75 299 GLN A C 1
ATOM 2360 O O . GLN A 1 299 ? 11.683 -2.443 -15.468 1.00 91.75 299 GLN A O 1
ATOM 2365 N N . SER A 1 300 ? 9.648 -2.049 -16.312 1.00 92.19 300 SER A N 1
ATOM 2366 C CA . SER A 1 300 ? 8.917 -2.439 -15.096 1.00 92.19 300 SER A CA 1
ATOM 2367 C C . SER A 1 300 ? 8.723 -3.952 -14.973 1.00 92.19 300 SER A C 1
ATOM 2369 O O . SER A 1 300 ? 8.534 -4.459 -13.869 1.00 92.19 300 SER A O 1
ATOM 2371 N N . VAL A 1 301 ? 8.780 -4.676 -16.094 1.00 94.50 301 VAL A N 1
ATOM 2372 C CA . VAL A 1 301 ? 8.497 -6.118 -16.163 1.00 94.50 301 VAL A CA 1
ATOM 2373 C C . VAL A 1 301 ? 9.727 -6.978 -16.467 1.00 94.50 301 VAL A C 1
ATOM 2375 O O . VAL A 1 301 ? 9.739 -8.153 -16.100 1.00 94.50 301 VAL A O 1
ATOM 2378 N N . TYR A 1 302 ? 10.796 -6.400 -17.028 1.00 93.75 302 TYR A N 1
ATOM 2379 C CA . TYR A 1 302 ? 12.038 -7.091 -17.391 1.00 93.75 302 TYR A CA 1
ATOM 2380 C C . TYR A 1 302 ? 13.270 -6.565 -16.638 1.00 93.75 302 TYR A C 1
ATOM 2382 O O . TYR A 1 302 ? 13.494 -5.352 -16.514 1.00 93.75 302 TYR A O 1
ATOM 2390 N N . LYS A 1 303 ? 14.117 -7.501 -16.176 1.00 89.75 303 LYS A N 1
ATOM 2391 C CA . LYS A 1 303 ? 15.421 -7.217 -15.543 1.00 89.75 303 LYS A CA 1
ATOM 2392 C C . LYS A 1 303 ? 16.413 -6.638 -16.545 1.00 89.75 303 LYS A C 1
ATOM 2394 O O . LYS A 1 303 ? 17.132 -5.694 -16.230 1.00 89.75 303 LYS A O 1
ATOM 2399 N N . ASN A 1 304 ? 16.436 -7.222 -17.732 1.00 89.19 304 ASN A N 1
ATOM 2400 C CA . ASN A 1 304 ? 17.275 -6.877 -18.873 1.00 89.19 304 ASN A CA 1
ATOM 2401 C C . ASN A 1 304 ? 16.523 -7.280 -20.154 1.00 89.19 304 ASN A C 1
ATOM 2403 O O . ASN A 1 304 ? 15.403 -7.777 -20.069 1.00 89.19 304 ASN A O 1
ATOM 2407 N N . ASP A 1 305 ? 17.138 -7.104 -21.316 1.00 88.94 305 ASP A N 1
ATOM 2408 C CA . ASP A 1 305 ? 16.470 -7.271 -22.613 1.00 88.94 305 ASP A CA 1
ATOM 2409 C C . ASP A 1 305 ? 15.973 -8.699 -22.898 1.00 88.94 305 ASP A C 1
ATOM 2411 O O . ASP A 1 305 ? 15.141 -8.895 -23.777 1.00 88.94 305 ASP A O 1
ATOM 2415 N N . THR A 1 306 ? 16.433 -9.699 -22.140 1.00 89.69 306 THR A N 1
ATOM 2416 C CA . THR A 1 306 ? 16.114 -11.117 -22.374 1.00 89.69 306 THR A CA 1
ATOM 2417 C C . THR A 1 306 ? 15.461 -11.813 -21.183 1.00 89.69 306 THR A C 1
ATOM 2419 O O . THR A 1 306 ? 14.936 -12.912 -21.323 1.00 89.69 306 THR A O 1
ATOM 2422 N N . THR A 1 307 ? 15.485 -11.201 -19.997 1.00 92.44 307 THR A N 1
ATOM 2423 C CA . THR A 1 307 ? 15.086 -11.847 -18.741 1.00 92.44 307 THR A CA 1
ATOM 2424 C C . THR A 1 307 ? 13.944 -11.090 -18.076 1.00 92.44 307 THR A C 1
ATOM 2426 O O . THR A 1 307 ? 14.130 -9.980 -17.564 1.00 92.44 307 THR A O 1
ATOM 2429 N N . SER A 1 308 ? 12.771 -11.716 -18.006 1.00 93.75 308 SER A N 1
ATOM 2430 C CA . SER A 1 308 ? 11.624 -11.175 -17.278 1.00 93.75 308 SER A CA 1
ATOM 2431 C C . SER A 1 308 ? 11.899 -11.123 -15.766 1.00 93.75 308 SER A C 1
ATOM 2433 O O . SER A 1 308 ? 12.441 -12.059 -15.173 1.00 93.75 308 SER A O 1
ATOM 2435 N N . TYR A 1 309 ? 11.532 -10.018 -15.114 1.00 93.69 309 TYR A N 1
ATOM 2436 C CA . TYR A 1 309 ? 11.502 -9.917 -13.650 1.00 93.69 309 TYR A CA 1
ATOM 2437 C C . TYR A 1 309 ? 10.195 -10.497 -13.097 1.00 93.69 309 TYR A C 1
ATOM 2439 O O . TYR A 1 309 ? 10.218 -11.280 -12.148 1.00 93.69 309 TYR A O 1
ATOM 2447 N N . HIS A 1 310 ? 9.061 -10.120 -13.694 1.00 95.69 310 HIS A N 1
ATOM 2448 C CA . HIS A 1 310 ? 7.764 -10.716 -13.387 1.00 95.69 310 HIS A CA 1
ATOM 2449 C C . HIS A 1 310 ? 7.593 -11.994 -14.212 1.00 95.69 310 HIS A C 1
ATOM 2451 O O . HIS A 1 310 ? 7.821 -11.982 -15.416 1.00 95.69 310 HIS A O 1
ATOM 2457 N N . VAL A 1 311 ? 7.197 -13.093 -13.572 1.00 94.75 311 VAL A N 1
ATOM 2458 C CA . VAL A 1 311 ? 6.784 -14.308 -14.286 1.00 94.75 311 VAL A CA 1
ATOM 2459 C C . VAL A 1 311 ? 5.327 -14.109 -14.696 1.00 94.75 311 VAL A C 1
ATOM 2461 O O . VAL A 1 311 ? 4.520 -13.879 -13.796 1.00 94.75 311 VAL A O 1
ATOM 2464 N N . PRO A 1 312 ? 4.976 -14.175 -15.994 1.00 95.06 312 PRO A N 1
ATOM 2465 C CA . PRO A 1 312 ? 3.602 -13.980 -16.433 1.00 95.06 312 PRO A CA 1
ATOM 2466 C C . PRO A 1 312 ? 2.735 -15.113 -15.880 1.00 95.06 312 PRO A C 1
ATOM 2468 O O . PRO A 1 312 ? 2.851 -16.268 -16.289 1.00 95.06 312 PRO A O 1
ATOM 2471 N N . MET A 1 313 ? 1.890 -14.787 -14.906 1.00 95.12 313 MET A N 1
ATOM 2472 C CA . MET A 1 313 ? 0.963 -15.727 -14.287 1.00 95.12 313 MET A CA 1
ATOM 2473 C C . MET A 1 313 ? -0.320 -15.024 -13.854 1.00 95.12 313 MET A C 1
ATOM 2475 O O . MET A 1 313 ? -0.289 -13.848 -13.498 1.00 95.12 313 MET A O 1
ATOM 2479 N N . ARG A 1 314 ? -1.429 -15.768 -13.843 1.00 96.75 314 ARG A N 1
ATOM 2480 C CA . ARG A 1 314 ? -2.697 -15.318 -13.253 1.00 96.75 314 ARG A CA 1
ATOM 2481 C C . ARG A 1 314 ? -2.606 -15.298 -11.726 1.00 96.75 314 ARG A C 1
ATOM 2483 O O . ARG A 1 314 ? -1.890 -16.116 -11.141 1.00 96.75 314 ARG A O 1
ATOM 2490 N N . LEU A 1 315 ? -3.357 -14.399 -11.092 1.00 97.38 315 LEU A N 1
ATOM 2491 C CA . LEU A 1 315 ? -3.448 -14.304 -9.640 1.00 97.38 315 LEU A CA 1
ATOM 2492 C C . LEU A 1 315 ? -4.061 -15.581 -9.058 1.00 97.38 315 LEU A C 1
ATOM 2494 O O . LEU A 1 315 ? -5.123 -16.030 -9.481 1.00 97.38 315 LEU A O 1
ATOM 2498 N N . ILE A 1 316 ? -3.417 -16.138 -8.037 1.00 97.38 316 ILE A N 1
ATOM 2499 C CA . ILE A 1 316 ? -3.953 -17.263 -7.271 1.00 97.38 316 ILE A CA 1
ATOM 2500 C C . ILE A 1 316 ? -4.613 -16.723 -6.000 1.00 97.38 316 ILE A C 1
ATOM 2502 O O . ILE A 1 316 ? -3.927 -16.290 -5.071 1.00 97.38 316 ILE A O 1
ATOM 2506 N N . THR A 1 317 ? -5.941 -16.764 -5.927 1.00 96.56 317 THR A N 1
ATOM 2507 C CA . THR A 1 317 ? -6.684 -16.383 -4.716 1.00 96.56 317 THR A CA 1
ATOM 2508 C C . THR A 1 317 ? -6.928 -17.599 -3.831 1.00 96.56 317 THR A C 1
ATOM 2510 O O . THR A 1 317 ? -7.500 -18.595 -4.266 1.00 96.56 317 THR A O 1
ATOM 2513 N N . ILE A 1 318 ? -6.499 -17.515 -2.572 1.00 94.88 318 ILE A N 1
ATOM 2514 C CA . ILE A 1 318 ? -6.609 -18.592 -1.585 1.00 94.88 318 ILE A CA 1
ATOM 2515 C C . ILE A 1 318 ? -7.478 -18.094 -0.440 1.00 94.88 318 ILE A C 1
ATOM 2517 O O . ILE A 1 318 ? -7.140 -17.113 0.223 1.00 94.88 318 ILE A O 1
ATOM 2521 N N . VAL A 1 319 ? -8.590 -18.785 -0.202 1.00 93.75 319 VAL A N 1
ATOM 2522 C CA . VAL A 1 319 ? -9.606 -18.378 0.772 1.00 93.75 319 VAL A CA 1
ATOM 2523 C C . VAL A 1 319 ? -9.695 -19.393 1.904 1.00 93.75 319 VAL A C 1
ATOM 2525 O O . VAL A 1 319 ? -9.893 -20.584 1.676 1.00 93.75 319 VAL A O 1
ATOM 2528 N N . TRP A 1 320 ? -9.595 -18.907 3.139 1.00 90.50 320 TRP A N 1
ATOM 2529 C CA . TRP A 1 320 ? -9.911 -19.666 4.342 1.00 90.50 320 TRP A CA 1
ATOM 2530 C C . TRP A 1 320 ? -11.422 -19.627 4.602 1.00 90.50 320 TRP A C 1
ATOM 2532 O O . TRP A 1 320 ? -11.934 -18.711 5.248 1.00 90.50 320 TRP A O 1
ATOM 2542 N N . ALA A 1 321 ? -12.135 -20.624 4.083 1.00 86.38 321 ALA A N 1
ATOM 2543 C CA . ALA A 1 321 ? -13.589 -20.758 4.179 1.00 86.38 321 ALA A CA 1
ATOM 2544 C C . ALA A 1 321 ? -13.983 -22.154 4.703 1.00 86.38 321 ALA A C 1
ATOM 2546 O O . ALA A 1 321 ? -13.196 -23.097 4.576 1.00 86.38 321 ALA A O 1
ATOM 2547 N N . PRO A 1 322 ? -15.178 -22.325 5.302 1.00 84.12 322 PRO A N 1
ATOM 2548 C CA . PRO A 1 322 ? -15.610 -23.622 5.792 1.00 84.12 322 PRO A CA 1
ATOM 2549 C C . PRO A 1 322 ? -16.074 -24.508 4.634 1.00 84.12 322 PRO A C 1
ATOM 2551 O O . PRO A 1 322 ? -16.585 -24.040 3.614 1.00 84.12 322 PRO A O 1
ATOM 2554 N N . TRP A 1 323 ? -15.924 -25.814 4.815 1.00 73.38 323 TRP A N 1
ATOM 2555 C CA . TRP A 1 323 ? -16.318 -26.803 3.821 1.00 73.38 323 TRP A CA 1
ATOM 2556 C C . TRP A 1 323 ? -17.852 -26.941 3.784 1.00 73.38 323 TRP A C 1
ATOM 2558 O O . TRP A 1 323 ? -18.473 -27.188 4.814 1.00 73.38 323 TRP A O 1
ATOM 2568 N N . GLY A 1 324 ? -18.473 -26.742 2.614 1.00 65.00 324 GLY A N 1
ATOM 2569 C CA . GLY A 1 324 ? -19.903 -27.013 2.380 1.00 65.00 324 GLY A CA 1
ATOM 2570 C C . GLY A 1 324 ? -20.921 -25.913 2.737 1.00 65.00 324 GLY A C 1
ATOM 2571 O O . GLY A 1 324 ? -22.107 -26.131 2.519 1.00 65.00 324 GLY A O 1
ATOM 2572 N N . GLY A 1 325 ? -20.509 -24.741 3.246 1.00 59.19 325 GLY A N 1
ATOM 2573 C CA . GLY A 1 325 ? -21.443 -23.693 3.719 1.00 59.19 325 GLY A CA 1
ATOM 2574 C C . GLY A 1 325 ? -21.661 -22.479 2.800 1.00 59.19 325 GLY A C 1
ATOM 2575 O O . GLY A 1 325 ? -22.620 -21.741 2.994 1.00 59.19 325 GLY A O 1
ATOM 2576 N N . TRP A 1 326 ? -20.794 -22.265 1.801 1.00 59.84 326 TRP A N 1
ATOM 2577 C CA . TRP A 1 326 ? -20.687 -20.989 1.063 1.00 59.84 326 TRP A CA 1
ATOM 2578 C C . TRP A 1 326 ? -20.589 -21.168 -0.451 1.00 59.84 326 TRP A C 1
ATOM 2580 O O . TRP A 1 326 ? -19.791 -20.513 -1.114 1.00 59.84 326 TRP A O 1
ATOM 2590 N N . ILE A 1 327 ? -21.370 -22.069 -1.044 1.00 48.53 327 ILE A N 1
ATOM 2591 C CA . ILE A 1 327 ? -21.413 -22.180 -2.510 1.00 48.53 327 ILE A CA 1
ATOM 2592 C C . ILE A 1 327 ? -22.551 -21.302 -3.037 1.00 48.53 327 ILE A C 1
ATOM 2594 O O . ILE A 1 327 ? -23.583 -21.768 -3.504 1.00 48.53 327 ILE A O 1
ATOM 2598 N N . LYS A 1 328 ? -22.342 -19.988 -2.931 1.00 45.62 328 LYS A N 1
ATOM 2599 C CA . LYS A 1 328 ? -22.922 -18.985 -3.838 1.00 45.62 328 LYS A CA 1
ATOM 2600 C C . LYS A 1 328 ? -21.841 -18.053 -4.396 1.00 45.62 328 LYS A C 1
ATOM 2602 O O . LYS A 1 328 ? -22.129 -16.948 -4.831 1.00 45.62 328 LYS A O 1
ATOM 2607 N N . LEU A 1 329 ? -20.587 -18.505 -4.436 1.00 46.56 329 LEU A N 1
ATOM 2608 C CA . LEU A 1 329 ? -19.552 -17.839 -5.221 1.00 46.56 329 LEU A CA 1
ATOM 2609 C C . LEU A 1 329 ? -19.649 -18.296 -6.677 1.00 46.56 329 LEU A C 1
ATOM 2611 O O . LEU A 1 329 ? -18.847 -19.082 -7.169 1.00 46.56 329 LEU A O 1
ATOM 2615 N N . SER A 1 330 ? -20.659 -17.788 -7.380 1.00 35.41 330 SER A N 1
ATOM 2616 C CA . SER A 1 330 ? -20.662 -17.729 -8.841 1.00 35.41 330 SER A CA 1
ATOM 2617 C C . SER A 1 330 ? -19.698 -16.628 -9.285 1.00 35.41 330 SER A C 1
ATOM 2619 O O . SER A 1 330 ? -20.109 -15.581 -9.771 1.00 35.41 330 SER A O 1
ATOM 2621 N N . ALA A 1 331 ? -18.406 -16.840 -9.060 1.00 35.84 331 ALA A N 1
ATOM 2622 C CA . ALA A 1 331 ? -17.349 -15.993 -9.588 1.00 35.84 331 ALA A CA 1
ATOM 2623 C C . ALA A 1 331 ? -16.284 -16.901 -10.200 1.00 35.84 331 ALA A C 1
ATOM 2625 O O . ALA A 1 331 ? -15.217 -17.134 -9.639 1.00 35.84 331 ALA A O 1
ATOM 2626 N N . VAL A 1 332 ? -16.614 -17.449 -11.371 1.00 31.27 332 VAL A N 1
ATOM 2627 C CA . VAL A 1 332 ? -15.592 -17.854 -12.333 1.00 31.27 332 VAL A CA 1
ATOM 2628 C C . VAL A 1 332 ? -14.958 -16.553 -12.810 1.00 31.27 332 VAL A C 1
ATOM 2630 O O . VAL A 1 332 ? -15.526 -15.856 -13.647 1.00 31.27 332 VAL A O 1
ATOM 2633 N N . ILE A 1 333 ? -13.826 -16.179 -12.223 1.00 37.91 333 ILE A N 1
ATOM 2634 C CA . ILE A 1 333 ? -12.980 -15.126 -12.778 1.00 37.91 333 ILE A CA 1
ATOM 2635 C C . ILE A 1 333 ? -11.842 -15.849 -13.493 1.00 37.91 333 ILE A C 1
ATOM 2637 O O . ILE A 1 333 ? -11.051 -16.548 -12.858 1.00 37.91 333 ILE A O 1
ATOM 2641 N N . PHE A 1 334 ? -11.878 -15.768 -14.824 1.00 34.62 334 PHE A N 1
ATOM 2642 C CA . PHE A 1 334 ? -10.942 -16.403 -15.752 1.00 34.62 334 PHE A CA 1
ATOM 2643 C C . PHE A 1 334 ? -9.520 -15.851 -15.636 1.00 34.62 334 PHE A C 1
ATOM 2645 O O . PHE A 1 334 ? -9.363 -14.629 -15.412 1.00 34.62 334 PHE A O 1
#

Sequence (334 aa):
MLVRTVSPVFAVRFFNYLIEKIRPCSVLFPSLDTISFEDQCYYAESIIKTINLSKNFSSLVVLCAHGSTTENNSYGTALHCGACSGHSGIGNAKVLAKILNEERVRNHLSKSKIFIPETTYFLAAEHNTTTDEVKLYPEGSYSAAIEEKINQLKKDLKEARKINSQRRSREMLVNKSQDKSLEYTTRKSADWAQVRPEWGLAKNASFFIAPWHITKKLDFEGRAFLHSYDYRQDLGGTILEQILTAPMIVAQWINAQYLFSTLDNGAYGSGSKITQNITGKVALMQGNASDLMNGLPFQSVYKNDTTSYHVPMRLITIVWAPWGGWIKLSAVIF

Radius of gyration: 21.74 Å; chains: 1; bounding box: 53×57×61 Å

InterPro domains:
  IPR018752 Probable inorganic carbon transporter subunit DabA [PF10070] (23-322)
  IPR018752 Probable inorganic carbon transporter subunit DabA [PTHR38344] (36-322)

Organism: NCBI:txid1427503